Protein AF-0000000084650216 (afdb_homodimer)

Foldseek 3Di:
DVVVVVVVVVVVVVVVVLVLLVVLQVVCVVPHLQVSLVVVVVVVVVVVVVVCVVVVDDCVVVVVDDPVVVCVVVVSSVLSSCSNVPCNPPHSVVSVVVVVVVVLVVVCVCLCVVHPVHPVDDDPVVVVVVVVVVVVVVVVVD/DVVVVVVVVVVVVVVVVLVLLVVLQVVCVVPHLQVSLVVVVVVVVVVVVVVCVVVVDPCVVVVVDDPVVVCVVVVSSVLSSCSNVPCNPPHSVVSVVVVVVVVVVVVCVCLCVVHPVHPVDDPPVVVVVVVVVVVVVVVVVD

Solvent-accessible surface area (backbone atoms only — not comparable to full-atom values): 13449 Å² total; per-residue (Å²): 112,70,62,59,54,46,45,50,48,29,20,52,33,13,25,36,51,31,51,30,32,31,33,31,13,63,41,14,72,71,46,30,40,66,55,39,39,40,51,26,31,47,46,20,36,49,55,44,51,57,53,36,68,73,64,61,65,62,63,70,48,62,76,70,46,68,68,74,52,54,52,37,5,57,40,50,49,52,34,46,36,44,32,19,58,35,20,70,74,63,29,50,47,48,40,51,41,30,19,46,55,17,22,51,57,37,21,49,51,28,26,70,69,30,42,68,76,37,67,63,54,66,70,66,56,35,38,53,41,14,48,50,29,34,51,51,14,54,58,44,61,102,111,69,64,59,53,45,46,51,48,29,21,51,33,14,26,36,52,31,51,30,33,32,32,32,13,61,40,13,72,72,44,30,40,67,55,39,39,41,51,29,30,48,47,20,37,50,54,44,52,57,53,38,69,74,63,62,64,64,64,71,49,60,77,69,46,68,70,73,51,54,53,38,7,56,39,51,51,53,33,46,35,46,32,20,58,33,19,72,73,63,30,51,50,50,39,52,41,29,20,46,55,18,22,52,55,38,18,48,52,28,25,70,69,30,42,68,76,37,68,64,57,66,67,64,55,35,37,53,40,13,49,52,28,34,52,51,13,53,58,45,62,101

Radius of gyration: 17.79 Å; Cα contacts (8 Å, |Δi|>4): 510; chains: 2; bounding box: 35×47×52 Å

Sequence (284 aa):
MKTLLILLAVVIAGMGLSVEAGLLGPLGEEIGHLPATLSIFMVGGLLLTLAMIFTRPRLTLMFQQPRWLLTGGILGPIYVIILTVATPFVGVGVTMIGILCGQVSASLAIDHFGLLGSEKRTVDGYRLMALVLIIAALWLMHMKTLLILLAVVIAGMGLSVEAGLLGPLGEEIGHLPATLSIFMVGGLLLTLAMIFTRPRLTLMFQQPRWLLTGGILGPIYVIILTVATPFVGVGVTMIGILCGQVSASLAIDHFGLLGSEKRTVDGYRLMALVLIIAALWLMH

Secondary structure (DSSP, 8-state):
-HHHHHHHHHHHHHHHHHHHHHHHHHHHHHH-HHHHHHHHHHHHHHHHHHHHHHH---GGGGGGS-GGGGGHHHHHHHHHHHHHHHHHHH-HHHHHHHHHHHHHHHHHHHHHHTGGG-----THHHHHHHHHHHHHHHHHH-/-HHHHHHHHHHHHHHHHHHHHHHHHHHHHHH-HHHHHHHHHHHHHHHHHHHHHHH---GGGGGGS-GGGGGHHHHHHHHHHHHHHHHHHH-HHHHHHHHHHHHHHHHHHHHHHTGGG-----THHHHHHHHHHHHHHHHHH-

Structure (mmCIF, N/CA/C/O backbone):
data_AF-0000000084650216-model_v1
#
loop_
_entity.id
_entity.type
_entity.pdbx_description
1 polymer 'EamA-like transporter family protein'
#
loop_
_atom_site.group_PDB
_atom_site.id
_atom_site.type_symbol
_atom_site.label_atom_id
_atom_site.label_alt_id
_atom_site.label_comp_id
_atom_site.label_asym_id
_atom_site.label_entity_id
_atom_site.label_seq_id
_atom_site.pdbx_PDB_ins_code
_atom_site.Cartn_x
_atom_site.Cartn_y
_atom_site.Cartn_z
_atom_site.occupancy
_atom_site.B_iso_or_equiv
_atom_site.auth_seq_id
_atom_site.auth_comp_id
_atom_site.auth_asym_id
_atom_site.auth_atom_id
_atom_site.pdbx_PDB_model_num
ATOM 1 N N . MET A 1 1 ? 14.633 21.219 -2.51 1 66.62 1 MET A N 1
ATOM 2 C CA . MET A 1 1 ? 15.453 20.031 -2.355 1 66.62 1 MET A CA 1
ATOM 3 C C . MET A 1 1 ? 14.742 18.984 -1.51 1 66.62 1 MET A C 1
ATOM 5 O O . MET A 1 1 ? 14.664 17.812 -1.894 1 66.62 1 MET A O 1
ATOM 9 N N . LYS A 1 2 ? 14.039 19.406 -0.51 1 82.88 2 LYS A N 1
ATOM 10 C CA . LYS A 1 2 ? 13.328 18.5 0.388 1 82.88 2 LYS A CA 1
ATOM 11 C C . LYS A 1 2 ? 12.141 17.844 -0.315 1 82.88 2 LYS A C 1
ATOM 13 O O . LYS A 1 2 ? 11.914 16.641 -0.179 1 82.88 2 LYS A O 1
ATOM 18 N N . THR A 1 3 ? 11.594 18.562 -1.288 1 82.31 3 THR A N 1
ATOM 19 C CA . THR A 1 3 ? 10.422 18.062 -1.989 1 82.31 3 THR A CA 1
ATOM 20 C C . THR A 1 3 ? 10.805 16.953 -2.975 1 82.31 3 THR A C 1
ATOM 22 O O . THR A 1 3 ? 10.117 15.945 -3.08 1 82.31 3 THR A O 1
ATOM 25 N N . LEU A 1 4 ? 11.945 17.141 -3.619 1 82.31 4 LEU A N 1
ATOM 26 C CA . LEU A 1 4 ? 12.406 16.156 -4.594 1 82.31 4 LEU A CA 1
ATOM 27 C C . LEU A 1 4 ? 12.773 14.844 -3.908 1 82.31 4 LEU A C 1
ATOM 29 O O . LEU A 1 4 ? 12.469 13.766 -4.422 1 82.31 4 LEU A O 1
ATOM 33 N N . LEU A 1 5 ? 13.359 14.969 -2.811 1 90.5 5 LEU A N 1
ATOM 34 C CA . LEU A 1 5 ? 13.75 13.781 -2.062 1 90.5 5 LEU A CA 1
ATOM 35 C C . LEU A 1 5 ? 12.523 13.023 -1.561 1 90.5 5 LEU A C 1
ATOM 37 O O . LEU A 1 5 ? 12.492 11.789 -1.586 1 90.5 5 LEU A O 1
ATOM 41 N N . ILE A 1 6 ? 11.586 13.797 -1.195 1 90.94 6 ILE A N 1
ATOM 42 C CA . ILE A 1 6 ? 10.352 13.195 -0.7 1 90.94 6 ILE A CA 1
ATOM 43 C C . ILE A 1 6 ? 9.625 12.492 -1.844 1 90.94 6 ILE A C 1
ATOM 45 O O . ILE A 1 6 ? 9.141 11.367 -1.681 1 90.94 6 ILE A O 1
ATOM 49 N N . LEU A 1 7 ? 9.688 13.086 -3.002 1 85.31 7 LEU A N 1
ATOM 50 C CA . LEU A 1 7 ? 9.016 12.5 -4.156 1 85.31 7 LEU A CA 1
ATOM 51 C C . LEU A 1 7 ? 9.727 11.242 -4.621 1 85.31 7 LEU A C 1
ATOM 53 O O . LEU A 1 7 ? 9.086 10.258 -4.996 1 85.31 7 LEU A O 1
ATOM 57 N N . LEU A 1 8 ? 10.969 11.273 -4.543 1 91.06 8 LEU A N 1
ATOM 58 C CA . LEU A 1 8 ? 11.75 10.094 -4.895 1 91.06 8 LEU A CA 1
ATOM 59 C C . LEU A 1 8 ? 11.469 8.953 -3.922 1 91.06 8 LEU A C 1
ATOM 61 O O . LEU A 1 8 ? 11.312 7.797 -4.336 1 91.06 8 LEU A O 1
ATOM 65 N N . ALA A 1 9 ? 11.383 9.289 -2.695 1 94.81 9 ALA A N 1
ATOM 66 C CA . ALA A 1 9 ? 11.078 8.289 -1.674 1 94.81 9 ALA A CA 1
ATOM 67 C C . ALA A 1 9 ? 9.703 7.672 -1.902 1 94.81 9 ALA A C 1
ATOM 69 O O . ALA A 1 9 ? 9.531 6.461 -1.737 1 94.81 9 ALA A O 1
ATOM 70 N N . VAL A 1 10 ? 8.82 8.516 -2.32 1 92 10 VAL A N 1
ATOM 71 C CA . VAL A 1 10 ? 7.449 8.07 -2.562 1 92 10 VAL A CA 1
ATOM 72 C C . VAL A 1 10 ? 7.422 7.113 -3.754 1 92 10 VAL A C 1
ATOM 74 O O . VAL A 1 10 ? 6.742 6.086 -3.717 1 92 10 VAL A O 1
ATOM 77 N N . VAL A 1 11 ? 8.188 7.422 -4.762 1 88.44 11 VAL A N 1
ATOM 78 C CA . VAL A 1 11 ? 8.258 6.566 -5.941 1 88.44 11 VAL A CA 1
ATOM 79 C C . VAL A 1 11 ? 8.875 5.223 -5.57 1 88.44 11 VAL A C 1
ATOM 81 O O . VAL A 1 11 ? 8.375 4.168 -5.969 1 88.44 11 VAL A O 1
ATOM 84 N N . ILE A 1 12 ? 9.883 5.223 -4.781 1 93.62 12 ILE A N 1
ATOM 85 C CA . ILE A 1 12 ? 10.555 4.004 -4.344 1 93.62 12 ILE A CA 1
ATOM 86 C C . ILE A 1 12 ? 9.602 3.17 -3.486 1 93.62 12 ILE A C 1
ATOM 88 O O . ILE A 1 12 ? 9.57 1.942 -3.596 1 93.62 12 ILE A O 1
ATOM 92 N N . ALA A 1 13 ? 8.867 3.84 -2.68 1 93.56 13 ALA A N 1
ATOM 93 C CA . ALA A 1 13 ? 7.867 3.148 -1.865 1 93.56 13 ALA A CA 1
ATOM 94 C C . ALA A 1 13 ? 6.832 2.451 -2.742 1 93.56 13 ALA A C 1
ATOM 96 O O . ALA A 1 13 ? 6.438 1.316 -2.465 1 93.56 13 ALA A O 1
ATOM 97 N N . GLY A 1 14 ? 6.453 3.141 -3.77 1 89.94 14 GLY A N 1
ATOM 98 C CA . GLY A 1 14 ? 5.531 2.531 -4.715 1 89.94 14 GLY A CA 1
ATOM 99 C C . GLY A 1 14 ? 6.105 1.306 -5.402 1 89.94 14 GLY A C 1
ATOM 100 O O . GLY A 1 14 ? 5.414 0.301 -5.57 1 89.94 14 GLY A O 1
ATOM 101 N N . MET A 1 15 ? 7.34 1.377 -5.789 1 90.31 15 MET A N 1
ATOM 102 C CA . MET A 1 15 ? 8.023 0.214 -6.352 1 90.31 15 MET A CA 1
ATOM 103 C C . MET A 1 15 ? 8.016 -0.948 -5.367 1 90.31 15 MET A C 1
ATOM 105 O O . MET A 1 15 ? 7.809 -2.098 -5.754 1 90.31 15 MET A O 1
ATOM 109 N N . GLY A 1 16 ? 8.25 -0.602 -4.184 1 93.19 16 GLY A N 1
ATOM 110 C CA . GLY A 1 16 ? 8.242 -1.61 -3.137 1 93.19 16 GLY A CA 1
ATOM 111 C C . GLY A 1 16 ? 6.914 -2.326 -3.008 1 93.19 16 GLY A C 1
ATOM 112 O O . GLY A 1 16 ? 6.875 -3.533 -2.756 1 93.19 16 GLY A O 1
ATOM 113 N N . LEU A 1 17 ? 5.824 -1.589 -3.209 1 90.44 17 LEU A N 1
ATOM 114 C CA . LEU A 1 17 ? 4.496 -2.184 -3.133 1 90.44 17 LEU A CA 1
ATOM 115 C C . LEU A 1 17 ? 4.305 -3.234 -4.223 1 90.44 17 LEU A C 1
ATOM 117 O O . LEU A 1 17 ? 3.699 -4.281 -3.984 1 90.44 17 LEU A O 1
ATOM 121 N N . SER A 1 18 ? 4.797 -2.984 -5.352 1 89.19 18 SER A N 1
ATOM 122 C CA . SER A 1 18 ? 4.703 -3.951 -6.441 1 89.19 18 SER A CA 1
ATOM 123 C C . SER A 1 18 ? 5.535 -5.195 -6.152 1 89.19 18 SER A C 1
ATOM 125 O O . SER A 1 18 ? 5.105 -6.316 -6.434 1 89.19 18 SER A O 1
ATOM 127 N N . VAL A 1 19 ? 6.695 -4.953 -5.613 1 90.69 19 VAL A N 1
ATOM 128 C CA . VAL A 1 19 ? 7.555 -6.074 -5.234 1 90.69 19 VAL A CA 1
ATOM 129 C C . VAL A 1 19 ? 6.871 -6.902 -4.148 1 90.69 19 VAL A C 1
ATOM 131 O O . VAL A 1 19 ? 6.883 -8.133 -4.199 1 90.69 19 VAL A O 1
ATOM 134 N N . GLU A 1 20 ? 6.309 -6.199 -3.229 1 91.06 20 GLU A N 1
ATOM 135 C CA . GLU A 1 20 ? 5.562 -6.871 -2.166 1 91.06 20 GLU A CA 1
ATOM 136 C C . GLU A 1 20 ? 4.445 -7.738 -2.738 1 91.06 20 GLU A C 1
ATOM 138 O O . GLU A 1 20 ? 4.262 -8.883 -2.312 1 91.06 20 GLU A O 1
ATOM 143 N N . ALA A 1 21 ? 3.727 -7.207 -3.721 1 88.81 21 ALA A N 1
ATOM 144 C CA . ALA A 1 21 ? 2.656 -7.953 -4.375 1 88.81 21 ALA A CA 1
ATOM 145 C C . ALA A 1 21 ? 3.193 -9.219 -5.039 1 88.81 21 ALA A C 1
ATOM 147 O O . ALA A 1 21 ? 2.578 -10.281 -4.945 1 88.81 21 ALA A O 1
ATOM 148 N N . GLY A 1 22 ? 4.293 -9.109 -5.613 1 87.94 22 GLY A N 1
ATOM 149 C CA . GLY A 1 22 ? 4.914 -10.242 -6.273 1 87.94 22 GLY A CA 1
ATOM 150 C C . GLY A 1 22 ? 5.379 -11.32 -5.309 1 87.94 22 GLY A C 1
ATOM 151 O O . GLY A 1 22 ? 5.352 -12.508 -5.633 1 87.94 22 GLY A O 1
ATOM 152 N N . LEU A 1 23 ? 5.801 -10.898 -4.172 1 88.75 23 LEU A N 1
ATOM 153 C CA . LEU A 1 23 ? 6.301 -11.828 -3.166 1 88.75 23 LEU A CA 1
ATOM 154 C C . LEU A 1 23 ? 5.148 -12.523 -2.443 1 88.75 23 LEU A C 1
ATOM 156 O O . LEU A 1 23 ? 5.258 -13.688 -2.074 1 88.75 23 LEU A O 1
ATOM 160 N N . LEU A 1 24 ? 4.07 -11.812 -2.338 1 88.94 24 LEU A N 1
ATOM 161 C CA . LEU A 1 24 ? 2.959 -12.297 -1.526 1 88.94 24 LEU A CA 1
ATOM 162 C C . LEU A 1 24 ? 2.146 -13.344 -2.287 1 88.94 24 LEU A C 1
ATOM 164 O O . LEU A 1 24 ? 1.591 -14.258 -1.683 1 88.94 24 LEU A O 1
ATOM 168 N N . GLY A 1 25 ? 2.143 -13.188 -3.545 1 85.38 25 GLY A N 1
ATOM 169 C CA . GLY A 1 25 ? 1.401 -14.156 -4.34 1 85.38 25 GLY A CA 1
ATOM 170 C C . GLY A 1 25 ? 1.815 -15.594 -4.078 1 85.38 25 GLY A C 1
ATOM 171 O O . GLY A 1 25 ? 1.045 -16.375 -3.514 1 85.38 25 GLY A O 1
ATOM 172 N N . PRO A 1 26 ? 3.027 -15.914 -4.395 1 84.12 26 PRO A N 1
ATOM 173 C CA . PRO A 1 26 ? 3.514 -17.281 -4.148 1 84.12 26 PRO A CA 1
ATOM 174 C C . PRO A 1 26 ? 3.488 -17.656 -2.666 1 84.12 26 PRO A C 1
ATOM 176 O O . PRO A 1 26 ? 3.205 -18.797 -2.32 1 84.12 26 PRO A O 1
ATOM 179 N N . LEU A 1 27 ? 3.748 -16.75 -1.801 1 86.62 27 LEU A N 1
ATOM 180 C CA . LEU A 1 27 ? 3.727 -17.031 -0.368 1 86.62 27 LEU A CA 1
ATOM 181 C C . LEU A 1 27 ? 2.326 -17.406 0.093 1 86.62 27 LEU A C 1
ATOM 183 O O . LEU A 1 27 ? 2.156 -18.375 0.851 1 86.62 27 LEU A O 1
ATOM 187 N N . GLY A 1 28 ? 1.377 -16.641 -0.392 1 89.31 28 GLY A N 1
ATOM 188 C CA . GLY A 1 28 ? -0.005 -16.938 -0.054 1 89.31 28 GLY A CA 1
ATOM 189 C C . GLY A 1 28 ? -0.471 -18.281 -0.578 1 89.31 28 GLY A C 1
ATOM 190 O O . GLY A 1 28 ? -1.226 -18.984 0.094 1 89.31 28 GLY A O 1
ATOM 191 N N . GLU A 1 29 ? -0.004 -18.656 -1.718 1 86.56 29 GLU A N 1
ATOM 192 C CA . GLU A 1 29 ? -0.369 -19.938 -2.318 1 86.56 29 GLU A CA 1
ATOM 193 C C . GLU A 1 29 ? 0.251 -21.094 -1.554 1 86.56 29 GLU A C 1
ATOM 195 O O . GLU A 1 29 ? -0.353 -22.172 -1.445 1 86.56 29 GLU A O 1
ATOM 200 N N . GLU A 1 30 ? 1.341 -20.875 -0.988 1 83.94 30 GLU A N 1
ATOM 201 C CA . GLU A 1 30 ? 2.074 -21.953 -0.33 1 83.94 30 GLU A CA 1
ATOM 202 C C . GLU A 1 30 ? 1.612 -22.125 1.112 1 83.94 30 GLU A C 1
ATOM 204 O O . GLU A 1 30 ? 1.417 -23.266 1.569 1 83.94 30 GLU A O 1
ATOM 209 N N . ILE A 1 31 ? 1.386 -21.047 1.83 1 87 31 ILE A N 1
ATOM 210 C CA . ILE A 1 31 ? 1.174 -21.219 3.264 1 87 31 ILE A CA 1
ATOM 211 C C . ILE A 1 31 ? -0.208 -20.688 3.648 1 87 31 ILE A C 1
ATOM 213 O O . ILE A 1 31 ? -0.645 -20.8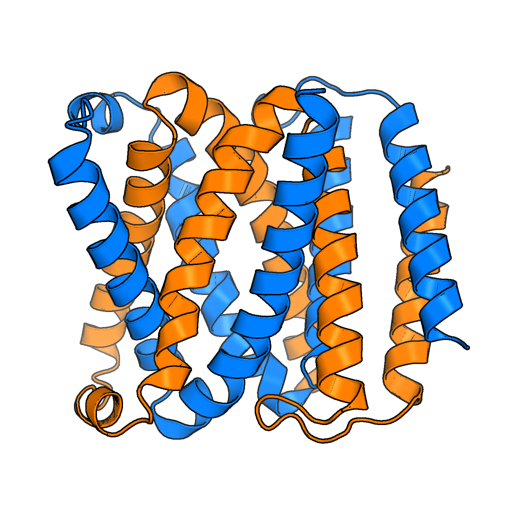44 4.789 1 87 31 ILE A O 1
ATOM 217 N N . GLY A 1 32 ? -0.827 -20.094 2.695 1 88.88 32 GLY A N 1
ATOM 218 C CA . GLY A 1 32 ? -2.117 -19.484 2.986 1 88.88 32 GLY A CA 1
ATOM 219 C C . GLY A 1 32 ? -2.068 -17.969 3.031 1 88.88 32 GLY A C 1
ATOM 220 O O . GLY A 1 32 ? -1.027 -17.391 3.34 1 88.88 32 GLY A O 1
ATOM 221 N N . HIS A 1 33 ? -3.213 -17.422 2.82 1 89.81 33 HIS A N 1
ATOM 222 C CA . HIS A 1 33 ? -3.283 -15.969 2.695 1 89.81 33 HIS A CA 1
ATOM 223 C C . HIS A 1 33 ? -3.129 -15.289 4.051 1 89.81 33 HIS A C 1
ATOM 225 O O . HIS A 1 33 ? -2.412 -14.289 4.176 1 89.81 33 HIS A O 1
ATOM 231 N N . LEU A 1 34 ? -3.752 -15.867 5.094 1 89.88 34 LEU A N 1
ATOM 232 C CA . LEU A 1 34 ? -3.713 -15.25 6.414 1 89.88 34 LEU A CA 1
ATOM 233 C C . LEU A 1 34 ? -2.33 -15.391 7.039 1 89.88 34 LEU A C 1
ATOM 235 O O . LEU A 1 34 ? -1.734 -14.406 7.48 1 89.88 34 LEU A O 1
ATOM 239 N N . PRO A 1 35 ? -1.749 -16.578 6.941 1 89.31 35 PRO A N 1
ATOM 240 C CA . PRO A 1 35 ? -0.401 -16.703 7.496 1 89.31 35 PRO A CA 1
ATOM 241 C C . PRO A 1 35 ? 0.635 -15.891 6.73 1 89.31 35 PRO A C 1
ATOM 243 O O . PRO A 1 35 ? 1.581 -15.367 7.328 1 89.31 35 PRO A O 1
ATOM 246 N N . ALA A 1 36 ? 0.489 -15.781 5.453 1 90.75 36 ALA A N 1
ATOM 247 C CA . ALA A 1 36 ? 1.404 -14.969 4.656 1 90.75 36 ALA A CA 1
ATOM 248 C C . ALA A 1 36 ? 1.343 -13.508 5.078 1 90.75 36 ALA A C 1
ATOM 250 O O . ALA A 1 36 ? 2.379 -12.859 5.258 1 90.75 36 ALA A O 1
ATOM 251 N N . THR A 1 37 ? 0.143 -13.047 5.25 1 92 37 THR A N 1
ATOM 252 C CA . THR A 1 37 ? -0.056 -11.664 5.672 1 92 37 THR A CA 1
ATOM 253 C C . THR A 1 37 ? 0.517 -11.438 7.07 1 92 37 THR A C 1
ATOM 255 O O . THR A 1 37 ? 1.195 -10.438 7.316 1 92 37 THR A O 1
ATOM 258 N N . LEU A 1 38 ? 0.25 -12.359 7.906 1 90.25 38 LEU A N 1
ATOM 259 C CA . LEU A 1 38 ? 0.76 -12.242 9.266 1 90.25 38 LEU A CA 1
ATOM 260 C C . LEU A 1 38 ? 2.285 -12.219 9.273 1 90.25 38 LEU A C 1
ATOM 262 O O . LEU A 1 38 ? 2.893 -11.477 10.055 1 90.25 38 LEU A O 1
ATOM 266 N N . SER A 1 39 ? 2.883 -13.023 8.461 1 88.69 39 SER A N 1
ATOM 267 C CA . SER A 1 39 ? 4.34 -13.07 8.398 1 88.69 39 SER A CA 1
ATOM 268 C C . SER A 1 39 ? 4.926 -11.719 8.016 1 88.69 39 SER A C 1
ATOM 270 O O . SER A 1 39 ? 5.926 -11.281 8.586 1 88.69 39 SER A O 1
ATOM 272 N N . ILE A 1 40 ? 4.305 -11.039 7.152 1 88.44 40 ILE A N 1
ATOM 273 C CA . ILE A 1 40 ? 4.758 -9.719 6.703 1 88.44 40 ILE A CA 1
ATOM 274 C C . ILE A 1 40 ? 4.59 -8.703 7.832 1 88.44 40 ILE A C 1
ATOM 276 O O . ILE A 1 40 ? 5.492 -7.91 8.102 1 88.44 40 ILE A O 1
ATOM 280 N N . PHE A 1 41 ? 3.496 -8.742 8.492 1 91.25 41 PHE A N 1
ATOM 281 C CA . PHE A 1 41 ? 3.227 -7.812 9.578 1 91.25 41 PHE A CA 1
ATOM 282 C C . PHE A 1 41 ? 4.133 -8.102 10.773 1 91.25 41 PHE A C 1
ATOM 284 O O . PHE A 1 41 ? 4.535 -7.184 11.492 1 91.25 41 PHE A O 1
ATOM 291 N N . MET A 1 42 ? 4.488 -9.367 10.938 1 89.31 42 MET A N 1
ATOM 292 C CA . MET A 1 42 ? 5.387 -9.719 12.031 1 89.31 42 MET A CA 1
ATOM 293 C C . MET A 1 42 ? 6.809 -9.25 11.742 1 89.31 42 MET A C 1
ATOM 295 O O . MET A 1 42 ? 7.461 -8.664 12.609 1 89.31 42 MET A O 1
ATOM 299 N N . VAL A 1 43 ? 7.246 -9.523 10.57 1 90.38 43 VAL A N 1
ATOM 300 C CA . VAL A 1 43 ? 8.586 -9.078 10.188 1 90.38 43 VAL A CA 1
ATOM 301 C C . VAL A 1 43 ? 8.664 -7.559 10.258 1 90.38 43 VAL A C 1
ATOM 303 O O . VAL A 1 43 ? 9.602 -7.004 10.844 1 90.38 43 VAL A O 1
ATOM 306 N N . GLY A 1 44 ? 7.656 -6.898 9.688 1 91.38 44 GLY A N 1
ATOM 307 C CA . GLY A 1 44 ? 7.617 -5.445 9.742 1 91.38 44 GLY A CA 1
ATOM 308 C C . GLY A 1 44 ? 7.512 -4.906 11.156 1 91.38 44 GLY A C 1
ATOM 309 O O . GLY A 1 44 ? 8.203 -3.951 11.516 1 91.38 44 GLY A O 1
ATOM 310 N N . GLY A 1 45 ? 6.664 -5.516 11.922 1 91.38 45 GLY A N 1
ATOM 311 C CA . GLY A 1 45 ? 6.523 -5.113 13.312 1 91.38 45 GLY A CA 1
ATOM 312 C C . GLY A 1 45 ? 7.801 -5.266 14.117 1 91.38 45 GLY A C 1
ATOM 313 O O . GLY A 1 45 ? 8.148 -4.398 14.922 1 91.38 45 GLY A O 1
ATOM 314 N N . LEU A 1 46 ? 8.438 -6.34 13.898 1 90.75 46 LEU A N 1
ATOM 315 C CA . LEU A 1 46 ? 9.688 -6.59 14.602 1 90.75 46 LEU A CA 1
ATOM 316 C C . LEU A 1 46 ? 10.75 -5.562 14.219 1 90.75 46 LEU A C 1
ATOM 318 O O . LEU A 1 46 ? 11.445 -5.031 15.078 1 90.75 46 LEU A O 1
ATOM 322 N N . LEU A 1 47 ? 10.875 -5.297 12.961 1 91 47 LEU A N 1
ATOM 323 C CA . LEU A 1 47 ? 11.852 -4.32 12.484 1 91 47 LEU A CA 1
ATOM 324 C C . LEU A 1 47 ? 11.562 -2.941 13.07 1 91 47 LEU A C 1
ATOM 326 O O . LEU A 1 47 ? 12.492 -2.238 13.484 1 91 47 LEU A O 1
ATOM 330 N N . LEU A 1 48 ? 10.328 -2.629 13.141 1 91.38 48 LEU A N 1
ATOM 331 C CA . LEU A 1 48 ? 9.945 -1.329 13.68 1 91.38 48 LEU A CA 1
ATOM 332 C C . LEU A 1 48 ? 10.211 -1.265 15.18 1 91.38 48 LEU A C 1
ATOM 334 O O . LEU A 1 48 ? 10.641 -0.232 15.695 1 91.38 48 LEU A O 1
ATOM 338 N N . THR A 1 49 ? 9.898 -2.354 15.852 1 89 49 THR A N 1
ATOM 339 C CA . THR A 1 49 ? 10.156 -2.406 17.281 1 89 49 THR A CA 1
ATOM 340 C C . THR A 1 49 ? 11.648 -2.244 17.578 1 89 49 THR A C 1
ATOM 342 O O . THR A 1 49 ? 12.031 -1.504 18.484 1 89 49 THR A O 1
ATOM 345 N N . LEU A 1 50 ? 12.406 -2.898 16.797 1 90.38 50 LEU A N 1
ATOM 346 C CA . LEU A 1 50 ? 13.852 -2.781 16.953 1 90.38 50 LEU A CA 1
ATOM 347 C C . LEU A 1 50 ? 14.312 -1.353 16.688 1 90.38 50 LEU A C 1
ATOM 349 O O . LEU A 1 50 ? 15.148 -0.816 17.422 1 90.38 50 LEU A O 1
ATOM 353 N N . ALA A 1 51 ? 13.781 -0.726 15.672 1 88.12 51 ALA A N 1
ATOM 354 C CA . ALA A 1 51 ? 14.125 0.653 15.344 1 88.12 51 ALA A CA 1
ATOM 355 C C . ALA A 1 51 ? 13.711 1.606 16.453 1 88.12 51 ALA A C 1
ATOM 357 O O . ALA A 1 51 ? 14.406 2.592 16.734 1 88.12 51 ALA A O 1
ATOM 358 N N . MET A 1 52 ? 12.648 1.274 17.125 1 86.75 52 MET A N 1
ATOM 359 C CA . MET A 1 52 ? 12.117 2.141 18.172 1 86.75 52 MET A CA 1
ATOM 360 C C . MET A 1 52 ? 12.984 2.068 19.438 1 86.75 52 MET A C 1
ATOM 362 O O . MET A 1 52 ? 13.055 3.033 20.203 1 86.75 52 MET A O 1
ATOM 366 N N . ILE A 1 53 ? 13.445 0.857 19.641 1 84 53 ILE A N 1
ATOM 367 C CA . ILE A 1 53 ? 14.32 0.698 20.797 1 84 53 ILE A CA 1
ATOM 368 C C . ILE A 1 53 ? 15.516 1.644 20.672 1 84 53 ILE A C 1
ATOM 370 O O . ILE A 1 53 ? 15.961 2.223 21.656 1 84 53 ILE A O 1
ATOM 374 N N . PHE A 1 54 ? 15.812 1.934 19.484 1 83.94 54 PHE A N 1
ATOM 375 C CA . PHE A 1 54 ? 16.984 2.779 19.266 1 83.94 54 PHE A CA 1
ATOM 376 C C . PHE A 1 54 ? 16.594 4.25 19.25 1 83.94 54 PHE A C 1
ATOM 378 O O . PHE A 1 54 ? 17.391 5.121 19.594 1 83.94 54 PHE A O 1
ATOM 385 N N . THR A 1 55 ? 15.406 4.59 18.906 1 80.06 55 THR A N 1
ATOM 386 C CA . THR A 1 55 ? 15 5.984 18.781 1 80.06 55 THR A CA 1
ATOM 387 C C . THR A 1 55 ? 14.242 6.441 20.031 1 80.06 55 THR A C 1
ATOM 389 O O . THR A 1 55 ? 14.133 7.645 20.281 1 80.06 55 THR A O 1
ATOM 392 N N . ARG A 1 56 ? 13.75 5.57 20.828 1 74.38 56 ARG A N 1
ATOM 393 C CA . ARG A 1 56 ? 13.062 5.793 22.109 1 74.38 56 ARG A CA 1
ATOM 394 C C . ARG A 1 56 ? 11.969 6.844 21.953 1 74.38 56 ARG A C 1
ATOM 396 O O . ARG A 1 56 ? 11.977 7.855 22.656 1 74.38 56 ARG A O 1
ATOM 403 N N . PRO A 1 57 ? 11.133 6.559 21 1 74.31 57 PRO A N 1
ATOM 404 C CA . PRO A 1 57 ? 10.062 7.559 20.906 1 74.31 57 PRO A CA 1
ATOM 405 C C . PRO A 1 57 ? 9.07 7.484 22.062 1 74.31 57 PRO A C 1
ATOM 407 O O . PRO A 1 57 ? 9.086 6.523 22.828 1 74.31 57 PRO A O 1
ATOM 410 N N . ARG A 1 58 ? 8.32 8.555 22.297 1 74.44 58 ARG A N 1
ATOM 411 C CA . ARG A 1 58 ? 7.289 8.57 23.328 1 74.44 58 ARG A CA 1
ATOM 412 C C . ARG A 1 58 ? 6.062 7.785 22.891 1 74.44 58 ARG A C 1
ATOM 414 O O . ARG A 1 58 ? 5.141 8.344 22.281 1 74.44 58 ARG A O 1
ATOM 421 N N . LEU A 1 59 ? 6.047 6.562 23.156 1 74.81 59 LEU A N 1
ATOM 422 C CA . LEU A 1 59 ? 4.965 5.66 22.766 1 74.81 59 LEU A CA 1
ATOM 423 C C . LEU A 1 59 ? 3.676 6.023 23.5 1 74.81 59 LEU A C 1
ATOM 425 O O . LEU A 1 59 ? 2.582 5.707 23.031 1 74.81 59 LEU A O 1
ATOM 429 N N . THR A 1 60 ? 3.771 6.672 24.562 1 74.75 60 THR A N 1
ATOM 430 C CA . THR A 1 60 ? 2.611 7.023 25.375 1 74.75 60 THR A CA 1
ATOM 431 C C . THR A 1 60 ? 1.697 7.984 24.625 1 74.75 60 THR A C 1
ATOM 433 O O . THR A 1 60 ? 0.5 8.062 24.906 1 74.75 60 THR A O 1
ATOM 436 N N . LEU A 1 61 ? 2.24 8.633 23.719 1 75.69 61 LEU A N 1
ATOM 437 C CA . LEU A 1 61 ? 1.46 9.594 22.953 1 75.69 61 LEU A CA 1
ATOM 438 C C . LEU A 1 61 ? 0.46 8.883 22.047 1 75.69 61 LEU A C 1
ATOM 440 O O . LEU A 1 61 ? -0.555 9.469 21.656 1 75.69 61 LEU A O 1
ATOM 444 N N . MET A 1 62 ? 0.782 7.648 21.797 1 75.25 62 MET A N 1
ATOM 445 C CA . MET A 1 62 ? -0.09 6.879 20.922 1 75.25 62 MET A CA 1
ATOM 446 C C . MET A 1 62 ? -1.466 6.684 21.547 1 75.25 62 MET A C 1
ATOM 448 O O . MET A 1 62 ? -2.479 6.684 20.844 1 75.25 62 MET A O 1
ATOM 452 N N . PHE A 1 63 ? -1.443 6.602 22.812 1 76.12 63 PHE A N 1
ATOM 453 C CA . PHE A 1 63 ? -2.691 6.324 23.516 1 76.12 63 PHE A CA 1
ATOM 454 C C . PHE A 1 63 ? -3.496 7.602 23.719 1 76.12 63 PHE A C 1
ATOM 456 O O . PHE A 1 63 ? -4.656 7.551 24.125 1 76.12 63 PHE A O 1
ATOM 463 N N . GLN A 1 64 ? -2.965 8.695 23.328 1 77.44 64 GLN A N 1
ATOM 464 C CA . GLN A 1 64 ? -3.641 9.977 23.484 1 77.44 64 GLN A CA 1
ATOM 465 C C . GLN A 1 64 ? -4.27 10.43 22.172 1 77.44 64 GLN A C 1
ATOM 467 O O . GLN A 1 64 ? -4.98 11.438 22.141 1 77.44 64 GLN A O 1
ATOM 472 N N . GLN A 1 65 ? -4.105 9.633 21.25 1 78.94 65 GLN A N 1
ATOM 473 C CA . GLN A 1 65 ? -4.633 10.016 19.938 1 78.94 65 GLN A CA 1
ATOM 474 C C . GLN A 1 65 ? -6.055 9.492 19.75 1 78.94 65 GLN A C 1
ATOM 476 O O . GLN A 1 65 ? -6.438 8.484 20.344 1 78.94 65 GLN A O 1
ATOM 481 N N . PRO A 1 66 ? -6.871 10.312 18.922 1 80.94 66 PRO A N 1
ATOM 482 C CA . PRO A 1 66 ? -8.195 9.773 18.609 1 80.94 66 PRO A CA 1
ATOM 483 C C . PRO A 1 66 ? -8.133 8.367 18.016 1 80.94 66 PRO A C 1
ATOM 485 O O . PRO A 1 66 ? -7.285 8.086 17.172 1 80.94 66 PRO A O 1
ATOM 488 N N . ARG A 1 67 ? -8.984 7.512 18.531 1 79.69 67 ARG A N 1
ATOM 489 C CA . ARG A 1 67 ? -8.977 6.094 18.188 1 79.69 67 ARG A CA 1
ATOM 490 C C . ARG A 1 67 ? -9.219 5.887 16.688 1 79.69 67 ARG A C 1
ATOM 492 O O . ARG A 1 67 ? -8.781 4.891 16.125 1 79.69 67 ARG A O 1
ATOM 499 N N . TRP A 1 68 ? -9.836 6.836 16.094 1 81.38 68 TRP A N 1
ATOM 500 C CA . TRP A 1 68 ? -10.164 6.672 14.672 1 81.38 68 TRP A CA 1
ATOM 501 C C . TRP A 1 68 ? -8.906 6.742 13.812 1 81.38 68 TRP A C 1
ATOM 503 O O . TRP A 1 68 ? -8.883 6.234 12.688 1 81.38 68 TRP A O 1
ATOM 513 N N . LEU A 1 69 ? -7.832 7.273 14.32 1 81.62 69 LEU A N 1
ATOM 514 C CA . LEU A 1 69 ? -6.574 7.363 13.586 1 81.62 69 LEU A CA 1
ATOM 515 C C . LEU A 1 69 ? -5.891 6 13.508 1 81.62 69 LEU A C 1
ATOM 517 O O . LEU A 1 69 ? -5.098 5.75 12.594 1 81.62 69 LEU A O 1
ATOM 521 N N . LEU A 1 70 ? -6.363 5.156 14.414 1 81.81 70 LEU A N 1
ATOM 522 C CA . LEU A 1 70 ? -5.738 3.842 14.469 1 81.81 70 LEU A CA 1
ATOM 523 C C . LEU A 1 70 ? -6.445 2.863 13.539 1 81.81 70 LEU A C 1
ATOM 525 O O . LEU A 1 70 ? -5.949 1.758 13.297 1 81.81 70 LEU A O 1
ATOM 529 N N . THR A 1 71 ? -7.527 3.336 12.898 1 84.5 71 THR A N 1
ATOM 530 C CA . THR A 1 71 ? -8.266 2.473 11.984 1 84.5 71 THR A CA 1
ATOM 531 C C . THR A 1 71 ? -7.441 2.174 10.742 1 84.5 71 THR A C 1
ATOM 533 O O . THR A 1 71 ? -7.738 1.228 10.008 1 84.5 71 THR A O 1
ATOM 536 N N . GLY A 1 72 ? -6.387 2.965 10.539 1 83.94 72 GLY A N 1
ATOM 537 C CA . GLY A 1 72 ? -5.461 2.672 9.453 1 83.94 72 GLY A CA 1
ATOM 538 C C . GLY A 1 72 ? -4.801 1.312 9.586 1 83.94 72 GLY A C 1
ATOM 539 O O . GLY A 1 72 ? -4.449 0.689 8.586 1 83.94 72 GLY A O 1
ATOM 540 N N . GLY A 1 73 ? -4.754 0.833 10.852 1 86.88 73 GLY A N 1
ATOM 541 C CA . GLY A 1 73 ? -4.145 -0.461 11.109 1 86.88 73 GLY A CA 1
ATOM 542 C C . GLY A 1 73 ? -4.988 -1.626 10.625 1 86.88 73 GLY A C 1
ATOM 543 O O . GLY A 1 73 ? -4.477 -2.734 10.445 1 86.88 73 GLY A O 1
ATOM 544 N N . ILE A 1 74 ? -6.238 -1.346 10.336 1 90.75 74 ILE A N 1
ATOM 545 C CA . ILE A 1 74 ? -7.141 -2.381 9.844 1 90.75 74 ILE A CA 1
ATOM 546 C C . ILE A 1 74 ? -7.027 -2.479 8.32 1 90.75 74 ILE A C 1
ATOM 548 O O . ILE A 1 74 ? -7.133 -3.568 7.754 1 90.75 74 ILE A O 1
ATOM 552 N N . LEU A 1 75 ? -6.723 -1.42 7.707 1 92 75 LEU A N 1
ATOM 553 C CA . LEU A 1 75 ? -6.688 -1.341 6.254 1 92 75 LEU A CA 1
ATOM 554 C C . LEU A 1 75 ? -5.457 -2.047 5.699 1 92 75 LEU A C 1
ATOM 556 O O . LEU A 1 75 ? -5.512 -2.656 4.629 1 92 75 LEU A O 1
ATOM 560 N N . GLY A 1 76 ? -4.426 -2.047 6.5 1 88.94 76 GLY A N 1
ATOM 561 C CA . GLY A 1 76 ? -3.189 -2.686 6.078 1 88.94 76 GLY A CA 1
ATOM 562 C C . GLY A 1 76 ? -3.34 -4.176 5.836 1 88.94 76 GLY A C 1
ATOM 563 O O . GLY A 1 76 ? -3.119 -4.656 4.723 1 88.94 76 GLY A O 1
ATOM 564 N N . PRO A 1 77 ? -3.824 -4.852 6.836 1 92.5 77 PRO A N 1
ATOM 565 C CA . PRO A 1 77 ? -4 -6.297 6.676 1 92.5 77 PRO A CA 1
ATOM 566 C C . PRO A 1 77 ? -4.988 -6.652 5.566 1 92.5 77 PRO A C 1
ATOM 568 O O . PRO A 1 77 ? -4.797 -7.645 4.859 1 92.5 77 PRO A O 1
ATOM 571 N N . ILE A 1 78 ? -6.016 -5.883 5.406 1 93.31 78 ILE A N 1
ATOM 572 C CA . ILE A 1 78 ? -6.988 -6.125 4.348 1 93.31 78 ILE A CA 1
ATOM 573 C C . ILE A 1 78 ? -6.316 -5.973 2.984 1 93.31 78 ILE A C 1
ATOM 575 O O . ILE A 1 78 ? -6.496 -6.82 2.104 1 93.31 78 ILE A O 1
ATOM 579 N N . TYR A 1 79 ? -5.555 -4.992 2.846 1 93 79 TYR A N 1
ATOM 580 C CA . TYR A 1 79 ? -4.805 -4.75 1.617 1 93 79 TYR A CA 1
ATOM 581 C C . TYR A 1 79 ? -3.873 -5.914 1.306 1 93 79 TYR A C 1
ATOM 583 O O . TYR A 1 79 ? -3.857 -6.422 0.181 1 93 79 TYR A O 1
ATOM 591 N N . VAL A 1 80 ? -3.143 -6.363 2.246 1 92.56 80 VAL A N 1
ATOM 592 C CA . V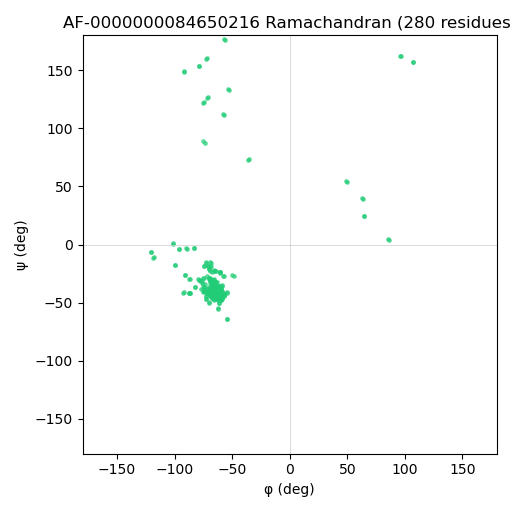AL A 1 80 ? -2.148 -7.41 2.035 1 92.56 80 VAL A CA 1
ATOM 593 C C . VAL A 1 80 ? -2.85 -8.727 1.706 1 92.56 80 VAL A C 1
ATOM 595 O O . VAL A 1 80 ? -2.41 -9.469 0.824 1 92.56 80 VAL A O 1
ATOM 598 N N . ILE A 1 81 ? -3.943 -8.992 2.379 1 93.5 81 ILE A N 1
ATOM 599 C CA . ILE A 1 81 ? -4.699 -10.211 2.088 1 93.5 81 ILE A CA 1
ATOM 600 C C . ILE A 1 81 ? -5.188 -10.18 0.642 1 93.5 81 ILE A C 1
ATOM 602 O O . ILE A 1 81 ? -5.094 -11.172 -0.076 1 93.5 81 ILE A O 1
ATOM 606 N N . ILE A 1 82 ? -5.691 -9.078 0.231 1 94 82 ILE A N 1
ATOM 607 C CA . ILE A 1 82 ? -6.199 -8.938 -1.13 1 94 82 ILE A CA 1
ATOM 608 C C . ILE A 1 82 ? -5.062 -9.148 -2.129 1 94 82 ILE A C 1
ATOM 610 O O . ILE A 1 82 ? -5.254 -9.75 -3.184 1 94 82 ILE A O 1
ATOM 614 N N . LEU A 1 83 ? -3.875 -8.688 -1.801 1 91.44 83 LEU A N 1
ATOM 615 C CA . LEU A 1 83 ? -2.719 -8.914 -2.662 1 91.44 83 LEU A CA 1
ATOM 616 C C . LEU A 1 83 ? -2.426 -10.406 -2.805 1 91.44 83 LEU A C 1
ATOM 618 O O . LEU A 1 83 ? -2.16 -10.883 -3.906 1 91.44 83 LEU A O 1
ATOM 622 N N . THR A 1 84 ? -2.486 -11.109 -1.69 1 90.38 84 THR A N 1
ATOM 623 C CA . THR A 1 84 ? -2.162 -12.531 -1.703 1 90.38 84 THR A CA 1
ATOM 624 C C . THR A 1 84 ? -3.18 -13.305 -2.535 1 90.38 84 THR A C 1
ATOM 626 O O . THR A 1 84 ? -2.842 -14.328 -3.145 1 90.38 84 THR A O 1
ATOM 629 N N . VAL A 1 85 ? -4.383 -12.797 -2.551 1 91.62 85 VAL A N 1
ATOM 630 C CA . VAL A 1 85 ? -5.457 -13.5 -3.244 1 91.62 85 VAL A CA 1
ATOM 631 C C . VAL A 1 85 ? -5.465 -13.109 -4.719 1 91.62 85 VAL A C 1
ATOM 633 O O . VAL A 1 85 ? -5.609 -13.969 -5.594 1 91.62 85 VAL A O 1
ATOM 636 N N . ALA A 1 86 ? -5.277 -11.898 -4.977 1 91.56 86 ALA A N 1
ATOM 637 C CA . ALA A 1 86 ? -5.508 -11.352 -6.312 1 91.56 86 ALA A CA 1
ATOM 638 C C . ALA A 1 86 ? -4.305 -11.594 -7.219 1 91.56 86 ALA A C 1
ATOM 640 O O . ALA A 1 86 ? -4.461 -11.945 -8.391 1 91.56 86 ALA A O 1
ATOM 641 N N . THR A 1 87 ? -3.139 -11.523 -6.727 1 87.75 87 THR A N 1
ATOM 642 C CA . THR A 1 87 ? -1.932 -11.508 -7.547 1 87.75 87 THR A CA 1
ATOM 643 C C . THR A 1 87 ? -1.743 -12.836 -8.266 1 87.75 87 THR A C 1
ATOM 645 O O . THR A 1 87 ? -1.456 -12.867 -9.461 1 87.75 87 THR A O 1
ATOM 648 N N . PRO A 1 88 ? -1.95 -13.969 -7.582 1 85.38 88 PRO A N 1
ATOM 649 C CA . PRO A 1 88 ? -1.797 -15.242 -8.289 1 85.38 88 PRO A CA 1
ATOM 650 C C . PRO A 1 88 ? -2.895 -15.477 -9.328 1 85.38 88 PRO A C 1
ATOM 652 O O . PRO A 1 88 ? -2.701 -16.25 -10.273 1 85.38 88 PRO A O 1
ATOM 655 N N . PHE A 1 89 ? -3.994 -14.758 -9.18 1 84.69 89 PHE A N 1
ATOM 656 C CA . PHE A 1 89 ? -5.145 -15.008 -10.047 1 84.69 89 PHE A CA 1
ATOM 657 C C . PHE A 1 89 ? -5.102 -14.109 -11.273 1 84.69 89 PHE A C 1
ATOM 659 O O . PHE A 1 89 ? -5.379 -14.562 -12.391 1 84.69 89 PHE A O 1
ATOM 666 N N . VAL A 1 90 ? -4.727 -12.859 -11.062 1 82.69 90 VAL A N 1
ATOM 667 C CA . VAL A 1 90 ? -4.859 -11.93 -12.172 1 82.69 90 VAL A CA 1
ATOM 668 C C . VAL A 1 90 ? -3.484 -11.375 -12.555 1 82.69 90 VAL A C 1
ATOM 670 O O . VAL A 1 90 ? -3.326 -10.75 -13.602 1 82.69 90 VAL A O 1
ATOM 673 N N . GLY A 1 91 ? -2.48 -11.609 -11.727 1 81 91 GLY A N 1
ATOM 674 C CA . GLY A 1 91 ? -1.146 -11.086 -11.977 1 81 91 GLY A CA 1
ATOM 675 C C . GLY A 1 91 ? -0.865 -9.789 -11.234 1 81 91 GLY A C 1
ATOM 676 O O . GLY A 1 91 ? -1.789 -9.125 -10.766 1 81 91 GLY A O 1
ATOM 677 N N . VAL A 1 92 ? 0.42 -9.477 -11.133 1 83.5 92 VAL A N 1
ATOM 678 C CA . VAL A 1 92 ? 0.852 -8.297 -10.391 1 83.5 92 VAL A CA 1
ATOM 679 C C . VAL A 1 92 ? 0.394 -7.035 -11.125 1 83.5 92 VAL A C 1
ATOM 681 O O . VAL A 1 92 ? -0.132 -6.109 -10.508 1 83.5 92 VAL A O 1
ATOM 684 N N . GLY A 1 93 ? 0.484 -7.039 -12.352 1 79.88 93 GLY A N 1
ATOM 685 C CA . GLY A 1 93 ? 0.115 -5.879 -13.148 1 79.88 93 GLY A CA 1
ATOM 686 C C . GLY A 1 93 ? -1.347 -5.5 -13.008 1 79.88 93 GLY A C 1
ATOM 687 O O . GLY A 1 93 ? -1.666 -4.355 -12.672 1 79.88 93 GLY A O 1
ATOM 688 N N . VAL A 1 94 ? -2.174 -6.445 -13.172 1 79.31 94 VAL A N 1
ATOM 689 C CA . VAL A 1 94 ? -3.611 -6.207 -13.094 1 79.31 94 VAL A CA 1
ATOM 690 C C . VAL A 1 94 ? -3.996 -5.824 -11.664 1 79.31 94 VAL A C 1
ATOM 692 O O . VAL A 1 94 ? -4.82 -4.934 -11.461 1 79.31 94 VAL A O 1
ATOM 695 N N . THR A 1 95 ? -3.402 -6.496 -10.766 1 86.25 95 THR A N 1
ATOM 696 C CA . THR A 1 95 ? -3.652 -6.18 -9.359 1 86.25 95 THR A CA 1
ATOM 697 C C . THR A 1 95 ? -3.275 -4.734 -9.055 1 86.25 95 THR A C 1
ATOM 699 O O . THR A 1 95 ? -4.055 -3.998 -8.445 1 86.25 95 THR A O 1
ATOM 702 N N . MET A 1 96 ? -2.152 -4.332 -9.5 1 83.12 96 MET A N 1
ATOM 703 C CA . MET A 1 96 ? -1.67 -2.984 -9.211 1 83.12 96 MET A CA 1
ATOM 704 C C . MET A 1 96 ? -2.539 -1.938 -9.898 1 83.12 96 MET A C 1
ATOM 706 O O . MET A 1 96 ? -2.783 -0.865 -9.344 1 83.12 96 MET A O 1
ATOM 710 N N . ILE A 1 97 ? -3.043 -2.264 -10.922 1 76.88 97 ILE A N 1
ATOM 711 C CA . ILE A 1 97 ? -3.914 -1.339 -11.641 1 76.88 97 ILE A CA 1
ATOM 712 C C . ILE A 1 97 ? -5.223 -1.16 -10.875 1 76.88 97 ILE A C 1
ATOM 714 O O . ILE A 1 97 ? -5.734 -0.044 -10.758 1 76.88 97 ILE A O 1
ATOM 718 N N . GLY A 1 98 ? -5.805 -2.268 -10.516 1 82.31 98 GLY A N 1
ATOM 719 C CA . GLY A 1 98 ? -7.004 -2.168 -9.695 1 82.31 98 GLY A CA 1
ATOM 720 C C . GLY A 1 98 ? -6.797 -1.35 -8.438 1 82.31 98 GLY A C 1
ATOM 721 O O . GLY A 1 98 ? -7.637 -0.514 -8.094 1 82.31 98 GLY A O 1
ATOM 722 N N . ILE A 1 99 ? -5.703 -1.571 -7.844 1 86.06 99 ILE A N 1
ATOM 723 C CA . ILE A 1 99 ? -5.344 -0.819 -6.648 1 86.06 99 ILE A CA 1
ATOM 724 C C . ILE A 1 99 ? -5.227 0.665 -6.984 1 86.06 99 ILE A C 1
ATOM 726 O O . ILE A 1 99 ? -5.738 1.517 -6.254 1 86.06 99 ILE A O 1
ATOM 730 N N . LEU A 1 100 ? -4.656 0.925 -8.039 1 79.62 100 LEU A N 1
ATOM 731 C CA . LEU A 1 100 ? -4.457 2.297 -8.492 1 79.62 100 LEU A CA 1
ATOM 732 C C . LEU A 1 100 ? -5.797 3 -8.695 1 79.62 100 LEU A C 1
ATOM 734 O O . LEU A 1 100 ? -5.957 4.16 -8.312 1 79.62 100 LEU A O 1
ATOM 738 N N . CYS A 1 101 ? -6.676 2.32 -9.289 1 79.25 101 CYS A N 1
ATOM 739 C CA . CYS A 1 101 ? -7.996 2.889 -9.531 1 79.25 101 CYS A CA 1
ATOM 740 C C . CYS A 1 101 ? -8.672 3.291 -8.227 1 79.25 101 CYS A C 1
ATOM 742 O O . CYS A 1 101 ? -9.211 4.391 -8.109 1 79.25 101 CYS A O 1
ATOM 744 N N . GLY A 1 102 ? -8.594 2.447 -7.344 1 84.12 102 GLY A N 1
ATOM 745 C CA . GLY A 1 102 ? -9.164 2.746 -6.039 1 84.12 102 GLY A CA 1
ATOM 746 C C . GLY A 1 102 ? -8.43 3.854 -5.309 1 84.12 102 GLY A C 1
ATOM 747 O O . GLY A 1 102 ? -9.055 4.727 -4.703 1 84.12 102 GLY A O 1
ATOM 748 N N . GLN A 1 103 ? -7.129 3.748 -5.41 1 84.38 103 GLN A N 1
ATOM 749 C CA . GLN A 1 103 ? -6.285 4.723 -4.727 1 84.38 103 GLN A CA 1
ATOM 750 C C . GLN A 1 103 ? -6.535 6.133 -5.254 1 84.38 103 GLN A C 1
ATOM 752 O O . GLN A 1 103 ? -6.719 7.07 -4.477 1 84.38 103 GLN A O 1
ATOM 757 N N . VAL A 1 104 ? -6.566 6.27 -6.484 1 76.75 104 VAL A N 1
ATOM 758 C CA . VAL A 1 104 ? -6.742 7.578 -7.105 1 76.75 104 VAL A CA 1
ATOM 759 C C . VAL A 1 104 ? -8.133 8.109 -6.797 1 76.75 104 VAL A C 1
ATOM 761 O O . VAL A 1 104 ? -8.289 9.273 -6.418 1 76.75 104 VAL A O 1
ATOM 764 N N . SER A 1 105 ? -9.094 7.309 -6.965 1 80.06 105 SER A N 1
ATOM 765 C CA . SER A 1 105 ? -10.469 7.73 -6.703 1 80.06 105 SER A CA 1
ATOM 766 C C . SER A 1 105 ? -10.633 8.219 -5.27 1 80.06 105 SER A C 1
ATOM 768 O O . SER A 1 105 ? -11.211 9.281 -5.027 1 80.06 105 SER A O 1
ATOM 770 N N . ALA A 1 106 ? -10.078 7.527 -4.395 1 86.31 106 ALA A N 1
ATOM 771 C CA . ALA A 1 106 ? -10.234 7.867 -2.982 1 86.31 106 ALA A CA 1
ATOM 772 C C . ALA A 1 106 ? -9.391 9.086 -2.619 1 86.31 106 ALA A C 1
ATOM 774 O O . ALA A 1 106 ? -9.82 9.93 -1.829 1 86.31 106 ALA A O 1
ATOM 775 N N . SER A 1 107 ? -8.227 9.141 -3.125 1 83.12 107 SER A N 1
ATOM 776 C CA . SER A 1 107 ? -7.371 10.273 -2.793 1 83.12 107 SER A CA 1
ATOM 777 C C . SER A 1 107 ? -7.969 11.586 -3.299 1 83.12 107 SER A C 1
ATOM 779 O O . SER A 1 107 ? -7.859 12.617 -2.635 1 83.12 107 SER A O 1
ATOM 781 N N . LEU A 1 108 ? -8.539 11.57 -4.43 1 73.81 108 LEU A N 1
ATOM 782 C CA . LEU A 1 108 ? -9.188 12.758 -4.973 1 73.81 108 LEU A CA 1
ATOM 783 C C . LEU A 1 108 ? -10.359 13.18 -4.094 1 73.81 108 LEU A C 1
ATOM 785 O O . LEU A 1 108 ? -10.562 14.375 -3.861 1 73.81 108 LEU A O 1
ATOM 789 N N . ALA A 1 109 ? -11.086 12.219 -3.76 1 79.94 109 ALA A N 1
ATOM 790 C CA . ALA A 1 109 ? -12.211 12.516 -2.875 1 79.94 109 ALA A CA 1
ATOM 791 C C . ALA A 1 109 ? -11.727 13.109 -1.557 1 79.94 109 ALA A C 1
ATOM 793 O O . ALA A 1 109 ? -12.305 14.086 -1.062 1 79.94 109 ALA A O 1
ATOM 794 N N . ILE A 1 110 ? -10.688 12.648 -1.032 1 82.56 110 ILE A N 1
ATOM 795 C CA . ILE A 1 110 ? -10.148 13.086 0.247 1 82.56 110 ILE A CA 1
ATOM 796 C C . ILE A 1 110 ? -9.602 14.508 0.111 1 82.56 110 ILE A C 1
ATOM 798 O O . ILE A 1 110 ? -9.875 15.367 0.955 1 82.56 110 ILE A O 1
ATOM 802 N N . ASP A 1 111 ? -8.914 14.734 -0.911 1 74.88 111 ASP A N 1
ATOM 803 C CA . ASP A 1 111 ? -8.32 16.062 -1.109 1 74.88 111 ASP A CA 1
ATOM 804 C C . ASP A 1 111 ? -9.383 17.094 -1.453 1 74.88 111 ASP A C 1
ATOM 806 O O . ASP A 1 111 ? -9.305 18.25 -1.015 1 74.88 111 ASP A O 1
ATOM 810 N N . HIS A 1 112 ? -10.336 16.672 -2.34 1 72.44 112 HIS A N 1
ATOM 811 C CA . HIS A 1 112 ? -11.391 17.578 -2.781 1 72.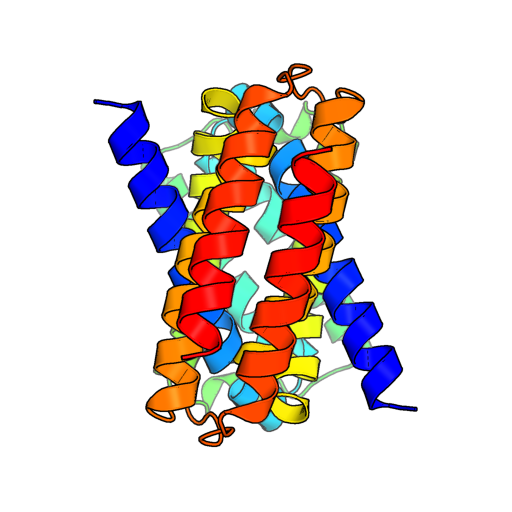44 112 HIS A CA 1
ATOM 812 C C . HIS A 1 112 ? -12.273 18 -1.615 1 72.44 112 HIS A C 1
ATOM 814 O O . HIS A 1 112 ? -12.617 19.188 -1.49 1 72.44 112 HIS A O 1
ATOM 820 N N . PHE A 1 113 ? -12.562 17.094 -0.784 1 79.12 113 PHE A N 1
ATOM 821 C CA . PHE A 1 113 ? -13.484 17.375 0.314 1 79.12 113 PHE A CA 1
ATOM 822 C C . PHE A 1 113 ? -12.719 17.734 1.581 1 79.12 113 PHE A C 1
ATOM 824 O O . PHE A 1 113 ? -13.32 18.109 2.588 1 79.12 113 PHE A O 1
ATOM 831 N N . GLY A 1 114 ? -11.398 17.656 1.499 1 76.38 114 GLY A N 1
ATOM 832 C CA . GLY A 1 114 ? -10.594 17.953 2.672 1 76.38 114 GLY A CA 1
ATOM 833 C C . GLY A 1 114 ? -10.836 16.984 3.824 1 76.38 114 GLY A C 1
ATOM 834 O O . GLY A 1 114 ? -10.945 17.422 4.977 1 76.38 114 GLY A O 1
ATOM 835 N N . LEU A 1 115 ? -10.977 15.758 3.393 1 78.06 115 LEU A N 1
ATOM 836 C CA . LEU A 1 115 ? -11.258 14.75 4.406 1 78.06 115 LEU A CA 1
ATOM 837 C C . LEU A 1 115 ? -9.984 14.352 5.145 1 78.06 115 LEU A C 1
ATOM 839 O O . LEU A 1 115 ? -8.883 14.516 4.617 1 78.06 115 LEU A O 1
ATOM 843 N N . LEU A 1 116 ? -10.039 13.891 6.391 1 76.44 116 LEU A N 1
ATOM 844 C CA . LEU A 1 116 ? -8.961 13.336 7.199 1 76.44 116 LEU A CA 1
ATOM 845 C C . LEU A 1 116 ? -7.898 14.383 7.492 1 76.44 116 LEU A C 1
ATOM 847 O O . LEU A 1 116 ? -6.711 14.062 7.582 1 76.44 116 LEU A O 1
ATOM 851 N N . GLY A 1 117 ? -8.328 15.586 7.441 1 66.62 117 GLY A N 1
ATOM 852 C CA . GLY A 1 117 ? -7.43 16.656 7.828 1 66.62 117 GLY A CA 1
ATOM 853 C C . GLY A 1 117 ? -6.543 17.141 6.691 1 66.62 117 GLY A C 1
ATOM 854 O O . GLY A 1 117 ? -5.523 17.781 6.922 1 66.62 117 GLY A O 1
ATOM 855 N N . SER A 1 118 ? -6.812 16.562 5.559 1 63.28 118 SER A N 1
ATOM 856 C CA . SER A 1 118 ? -6.008 16.984 4.418 1 63.28 118 SER A CA 1
ATOM 857 C C . SER A 1 118 ? -6.355 18.391 3.975 1 63.28 118 SER A C 1
ATOM 859 O O . SER A 1 118 ? -7.508 18.828 4.102 1 63.28 118 SER A O 1
ATOM 861 N N . GLU A 1 119 ? -5.285 19.219 3.9 1 58.75 119 GLU A N 1
ATOM 862 C CA . GLU A 1 119 ? -5.516 20.562 3.371 1 58.75 119 GLU A CA 1
ATOM 863 C C . GLU A 1 119 ? -6.102 20.516 1.965 1 58.75 119 GLU A C 1
ATOM 865 O O . GLU A 1 119 ? -5.676 19.703 1.138 1 58.75 119 GLU A O 1
ATOM 870 N N . LYS A 1 120 ? -7.402 20.969 1.904 1 57.91 120 LYS A N 1
ATOM 871 C CA . LYS A 1 120 ? -8.055 21.062 0.601 1 57.91 120 LYS A CA 1
ATOM 872 C C . LYS A 1 120 ? -7.066 21.484 -0.48 1 57.91 120 LYS A C 1
ATOM 874 O O . LYS A 1 120 ? -6.496 22.578 -0.413 1 57.91 120 LYS A O 1
ATOM 879 N N . ARG A 1 121 ? -6.168 20.594 -0.893 1 56.81 121 ARG A N 1
ATOM 880 C CA . ARG A 1 121 ? -5.207 20.984 -1.919 1 56.81 121 ARG A CA 1
ATOM 881 C C . ARG A 1 121 ? -5.867 21.031 -3.293 1 56.81 121 ARG A C 1
ATOM 883 O O . ARG A 1 121 ? -6.68 20.172 -3.629 1 56.81 121 ARG A O 1
ATOM 890 N N . THR A 1 122 ? -5.801 22.188 -3.893 1 54.53 122 THR A N 1
ATOM 891 C CA . THR A 1 122 ? -6.422 22.625 -5.141 1 54.53 122 THR A CA 1
ATOM 892 C C . THR A 1 122 ? -6.027 21.703 -6.293 1 54.53 122 THR A C 1
ATOM 894 O O . THR A 1 122 ? -5.121 20.875 -6.152 1 54.53 122 THR A O 1
ATOM 897 N N . VAL A 1 123 ? -6.598 21.938 -7.512 1 53.72 123 VAL A N 1
ATOM 898 C CA . VAL A 1 123 ? -6.758 21.5 -8.891 1 53.72 123 VAL A CA 1
ATOM 899 C C . VAL A 1 123 ? -5.391 21.188 -9.5 1 53.72 123 VAL A C 1
ATOM 901 O O . VAL A 1 123 ? -5.242 20.219 -10.25 1 53.72 123 VAL A O 1
ATOM 904 N N . ASP A 1 124 ? -4.379 21.859 -8.953 1 57.22 124 ASP A N 1
ATOM 905 C CA . ASP A 1 124 ? -3.123 21.75 -9.688 1 57.22 124 ASP A CA 1
ATOM 906 C C . ASP A 1 124 ? -2.465 20.391 -9.453 1 57.22 124 ASP A C 1
ATOM 908 O O . ASP A 1 124 ? -1.918 19.797 -10.383 1 57.22 124 ASP A O 1
ATOM 912 N N . GLY A 1 125 ? -2.641 19.844 -8.375 1 58.12 125 GLY A N 1
ATOM 913 C CA . GLY A 1 125 ? -2.062 18.547 -8.102 1 58.12 125 GLY A CA 1
ATOM 914 C C . GLY A 1 125 ? -2.744 17.422 -8.867 1 58.12 125 GLY A C 1
ATOM 915 O O . GLY A 1 125 ? -2.078 16.516 -9.383 1 58.12 125 GLY A O 1
ATOM 916 N N . TYR A 1 126 ? -3.9 17.734 -9.109 1 61.06 126 TYR A N 1
ATOM 917 C CA . TYR A 1 126 ? -4.695 16.75 -9.828 1 61.06 126 TYR A CA 1
ATOM 918 C C . TYR A 1 126 ? -4.316 16.719 -11.305 1 61.06 126 TYR A C 1
ATOM 920 O O . TYR A 1 126 ? -4.273 15.648 -11.922 1 61.06 126 TYR A O 1
ATOM 928 N N . ARG A 1 127 ? -4.012 17.875 -11.703 1 61.84 127 ARG A N 1
ATOM 929 C CA . ARG A 1 127 ? -3.594 17.953 -13.102 1 61.84 127 ARG A CA 1
ATOM 930 C C . ARG A 1 127 ? -2.266 17.234 -13.32 1 61.84 127 ARG A C 1
ATOM 932 O O . ARG A 1 127 ? -2.092 16.531 -14.312 1 61.84 127 ARG A O 1
ATOM 939 N N . LEU A 1 128 ? -1.51 17.422 -12.422 1 59.84 128 LEU A N 1
ATOM 940 C CA . LEU A 1 128 ? -0.223 16.75 -12.531 1 59.84 128 LEU A CA 1
ATOM 941 C C . LEU A 1 128 ? -0.393 15.234 -12.406 1 59.84 128 LEU A C 1
ATOM 943 O O . LEU A 1 128 ? 0.233 14.477 -13.148 1 59.84 128 LEU A O 1
ATOM 947 N N . MET A 1 129 ? -1.317 14.906 -11.617 1 62.56 129 MET A N 1
ATOM 948 C CA . MET A 1 129 ? -1.613 13.492 -11.43 1 62.56 129 MET A CA 1
ATOM 949 C C . MET A 1 129 ? -2.186 12.883 -12.711 1 62.56 129 MET A C 1
ATOM 951 O O . MET A 1 129 ? -1.794 11.781 -13.109 1 62.56 129 MET A O 1
ATOM 955 N N . ALA A 1 130 ? -3.029 13.625 -13.156 1 63.62 130 ALA A N 1
ATOM 956 C CA . ALA A 1 130 ? -3.645 13.18 -14.406 1 63.62 130 ALA A CA 1
ATOM 957 C C . ALA A 1 130 ? -2.6 13.008 -15.5 1 63.62 130 ALA A C 1
ATOM 959 O O . ALA A 1 130 ? -2.619 12.023 -16.234 1 63.62 130 ALA A O 1
ATOM 960 N N . LEU A 1 131 ? -1.643 13.836 -15.492 1 63.88 131 LEU A N 1
ATOM 961 C CA . LEU A 1 131 ? -0.596 13.797 -16.5 1 63.88 131 LEU A CA 1
ATOM 962 C C . LEU A 1 131 ? 0.299 12.578 -16.312 1 63.88 131 LEU A C 1
ATOM 964 O O . LEU A 1 131 ? 0.633 11.891 -17.281 1 63.88 131 LEU A O 1
ATOM 968 N N . VAL A 1 132 ? 0.566 12.359 -15.25 1 64.06 132 VAL A N 1
ATOM 969 C CA . VAL A 1 132 ? 1.442 11.23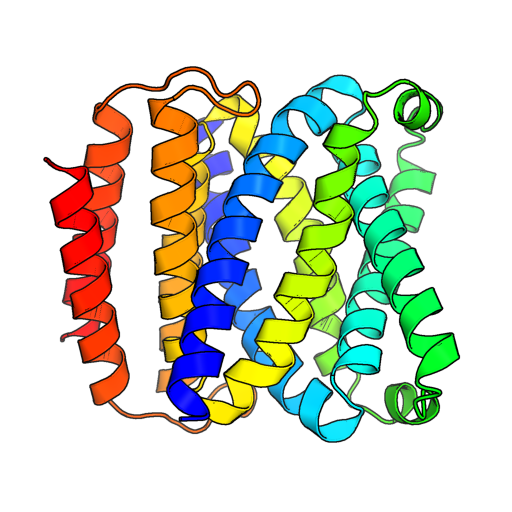4 -14.945 1 64.06 132 VAL A CA 1
ATOM 970 C C . VAL A 1 132 ? 0.73 9.922 -15.273 1 64.06 132 VAL A C 1
ATOM 972 O O . VAL A 1 132 ? 1.33 9.008 -15.852 1 64.06 132 VAL A O 1
ATOM 975 N N . LEU A 1 133 ? -0.534 9.883 -14.922 1 66.88 133 LEU A N 1
ATOM 976 C CA . LEU A 1 133 ? -1.317 8.688 -15.234 1 66.88 133 LEU A CA 1
ATOM 977 C C . LEU A 1 133 ? -1.398 8.469 -16.734 1 66.88 133 LEU A C 1
ATOM 979 O O . LEU A 1 133 ? -1.309 7.332 -17.203 1 66.88 133 LEU A O 1
ATOM 983 N N . ILE A 1 134 ? -1.48 9.547 -17.375 1 65.75 134 ILE A N 1
ATOM 984 C CA . ILE A 1 134 ? -1.558 9.469 -18.828 1 65.75 134 ILE A CA 1
ATOM 985 C C . ILE A 1 134 ? -0.231 8.961 -19.391 1 65.75 134 ILE A C 1
ATOM 987 O O . ILE A 1 134 ? -0.21 8.086 -20.25 1 65.75 134 ILE A O 1
ATOM 991 N N . ILE A 1 135 ? 0.8 9.438 -18.938 1 63.34 135 ILE A N 1
ATOM 992 C CA . ILE A 1 135 ? 2.123 9.039 -19.406 1 63.34 135 ILE A CA 1
ATOM 993 C C . ILE A 1 135 ? 2.359 7.562 -19.109 1 63.34 135 ILE A C 1
ATOM 995 O O . ILE A 1 135 ? 2.848 6.82 -19.953 1 63.34 135 ILE A O 1
ATOM 999 N N . ALA A 1 136 ? 2.012 7.23 -18.062 1 63.62 136 ALA A N 1
ATOM 1000 C CA . ALA A 1 136 ? 2.164 5.828 -17.672 1 63.62 136 ALA A CA 1
ATOM 1001 C C . ALA A 1 136 ? 1.314 4.922 -18.562 1 63.62 136 ALA A C 1
ATOM 1003 O O . ALA A 1 136 ? 1.768 3.855 -18.984 1 63.62 136 ALA A O 1
ATOM 1004 N N . ALA A 1 137 ? 0.1 5.359 -18.719 1 63.91 137 ALA A N 1
ATOM 1005 C CA . ALA A 1 137 ? -0.794 4.598 -19.578 1 63.91 137 ALA A CA 1
ATOM 1006 C C . ALA A 1 137 ? -0.21 4.457 -20.984 1 63.91 137 ALA A C 1
ATOM 1008 O O . ALA A 1 137 ? -0.242 3.375 -21.578 1 63.91 137 ALA A O 1
ATOM 1009 N N . LEU A 1 138 ? 0.29 5.512 -21.469 1 64.25 138 LEU A N 1
ATOM 1010 C CA . LEU A 1 138 ? 0.85 5.523 -22.812 1 64.25 138 LEU A CA 1
ATOM 1011 C C . LEU A 1 138 ? 2.074 4.621 -22.906 1 64.25 138 LEU A C 1
ATOM 1013 O O . LEU A 1 138 ? 2.287 3.951 -23.922 1 64.25 138 LEU A O 1
ATOM 1017 N N . TRP A 1 139 ? 2.75 4.617 -22 1 62.72 139 TRP A N 1
ATOM 1018 C CA . TRP A 1 139 ? 3.945 3.779 -21.953 1 62.72 139 TRP A CA 1
ATOM 1019 C C . TRP A 1 139 ? 3.576 2.301 -21.953 1 62.72 139 TRP A C 1
ATOM 1021 O O . TRP A 1 139 ? 4.246 1.485 -22.594 1 62.72 139 TRP A O 1
ATOM 1031 N N . LEU A 1 140 ? 2.523 2.035 -21.312 1 61.06 140 LEU A N 1
ATOM 1032 C CA . LEU A 1 140 ? 2.061 0.655 -21.219 1 61.06 140 LEU A CA 1
ATOM 1033 C C . LEU A 1 140 ? 1.51 0.174 -22.562 1 61.06 140 LEU A C 1
ATOM 1035 O O . LEU A 1 140 ? 1.593 -1.015 -22.875 1 61.06 140 LEU A O 1
ATOM 1039 N N . MET A 1 141 ? 0.896 1.01 -23.141 1 61.19 141 MET A N 1
ATOM 1040 C CA . MET A 1 141 ? 0.269 0.678 -24.422 1 61.19 141 MET A CA 1
ATOM 1041 C C . MET A 1 141 ? 1.322 0.456 -25.5 1 61.19 141 MET A C 1
ATOM 1043 O O . MET A 1 141 ? 1.059 -0.214 -26.5 1 61.19 141 MET A O 1
ATOM 1047 N N . HIS A 1 142 ? 2.447 0.982 -25.328 1 57.81 142 HIS A N 1
ATOM 1048 C CA . HIS A 1 142 ? 3.465 0.792 -26.359 1 57.81 142 HIS A CA 1
ATOM 1049 C C . HIS A 1 142 ? 4.473 -0.275 -25.938 1 57.81 142 HIS A C 1
ATOM 1051 O O . HIS A 1 142 ? 4.938 -1.054 -26.781 1 57.81 142 HIS A O 1
ATOM 1057 N N . MET B 1 1 ? -17.172 -14.664 -12.789 1 65.31 1 MET B N 1
ATOM 1058 C CA . MET B 1 1 ? -17.719 -14.109 -11.562 1 65.31 1 MET B CA 1
ATOM 1059 C C . MET B 1 1 ? -16.625 -13.93 -10.508 1 65.31 1 MET B C 1
ATOM 1061 O O . MET B 1 1 ? -16.516 -12.867 -9.898 1 65.31 1 MET B O 1
ATOM 1065 N N . LYS B 1 2 ? -15.711 -14.836 -10.43 1 81.88 2 LYS B N 1
ATOM 1066 C CA . LYS B 1 2 ? -14.625 -14.789 -9.453 1 81.88 2 LYS B CA 1
ATOM 1067 C C . LYS B 1 2 ? -13.648 -13.664 -9.758 1 81.88 2 LYS B C 1
ATOM 1069 O O . LYS B 1 2 ? -13.227 -12.938 -8.859 1 81.88 2 LYS B O 1
ATOM 1074 N N . THR B 1 3 ? -13.547 -13.328 -11.039 1 82 3 THR B N 1
ATOM 1075 C CA . THR B 1 3 ? -12.594 -12.312 -11.461 1 82 3 THR B CA 1
ATOM 1076 C C . THR B 1 3 ? -13.109 -10.914 -11.125 1 82 3 THR B C 1
ATOM 1078 O O . THR B 1 3 ? -12.352 -10.062 -10.648 1 82 3 THR B O 1
ATOM 1081 N N . LEU B 1 4 ? -14.414 -10.727 -11.289 1 82.19 4 LEU B N 1
ATOM 1082 C CA . LEU B 1 4 ? -15.016 -9.43 -11 1 82.19 4 LEU B CA 1
ATOM 1083 C C . LEU B 1 4 ? -14.953 -9.117 -9.516 1 82.19 4 LEU B C 1
ATOM 1085 O O . LEU B 1 4 ? -14.68 -7.98 -9.125 1 82.19 4 LEU B O 1
ATOM 1089 N N . LEU B 1 5 ? -15.164 -10.094 -8.758 1 90.25 5 LEU B N 1
ATOM 1090 C CA . LEU B 1 5 ? -15.133 -9.922 -7.309 1 90.25 5 LEU B CA 1
ATOM 1091 C C . LEU B 1 5 ? -13.711 -9.609 -6.836 1 90.25 5 LEU B C 1
ATOM 1093 O O . LEU B 1 5 ? -13.516 -8.773 -5.949 1 90.25 5 LEU B O 1
ATOM 1097 N N . ILE B 1 6 ? -12.836 -10.25 -7.48 1 90.75 6 ILE B N 1
ATOM 1098 C CA . ILE B 1 6 ? -11.438 -10.031 -7.133 1 90.75 6 ILE B CA 1
ATOM 1099 C C . ILE B 1 6 ? -11.016 -8.617 -7.523 1 90.75 6 ILE B C 1
ATOM 1101 O O . ILE B 1 6 ? -10.352 -7.926 -6.746 1 90.75 6 ILE B O 1
ATOM 1105 N N . LEU B 1 7 ? -11.523 -8.172 -8.641 1 85.25 7 LEU B N 1
ATOM 1106 C CA . LEU B 1 7 ? -11.18 -6.836 -9.109 1 85.25 7 LEU B CA 1
ATOM 1107 C C . LEU B 1 7 ? -11.812 -5.766 -8.234 1 85.25 7 LEU B C 1
ATOM 1109 O O . LEU B 1 7 ? -11.18 -4.746 -7.938 1 85.25 7 LEU B O 1
ATOM 1113 N N . LEU B 1 8 ? -12.953 -6.027 -7.805 1 91 8 LEU B N 1
ATOM 1114 C CA . LEU B 1 8 ? -13.625 -5.102 -6.902 1 91 8 LEU B CA 1
ATOM 1115 C C . LEU B 1 8 ? -12.891 -5.02 -5.566 1 91 8 LEU B C 1
ATOM 1117 O O . LEU B 1 8 ? -12.711 -3.932 -5.016 1 91 8 LEU B O 1
ATOM 1121 N N . ALA B 1 9 ? -12.477 -6.141 -5.113 1 94.69 9 ALA B N 1
ATOM 1122 C CA . ALA B 1 9 ? -11.727 -6.184 -3.859 1 94.69 9 ALA B CA 1
ATOM 1123 C C . ALA B 1 9 ? -10.414 -5.406 -3.971 1 94.69 9 ALA B C 1
ATOM 1125 O O . ALA B 1 9 ? -10.023 -4.707 -3.035 1 94.69 9 ALA B O 1
ATOM 1126 N N . VAL B 1 10 ? -9.844 -5.527 -5.121 1 92.12 10 VAL B N 1
ATOM 1127 C CA . VAL B 1 10 ? -8.57 -4.855 -5.371 1 92.12 10 VAL B CA 1
ATOM 1128 C C . VAL B 1 10 ? -8.781 -3.342 -5.387 1 92.12 10 VAL B C 1
ATOM 1130 O O . VAL B 1 10 ? -7.984 -2.592 -4.816 1 92.12 10 VAL B O 1
ATOM 1133 N N . VAL B 1 11 ? -9.852 -2.904 -5.977 1 88.25 11 VAL B N 1
ATOM 1134 C CA . VAL B 1 11 ? -10.172 -1.481 -6.035 1 88.25 11 VAL B CA 1
ATOM 1135 C C . VAL B 1 11 ? -10.445 -0.957 -4.625 1 88.25 11 VAL B C 1
ATOM 1137 O O . VAL B 1 11 ? -9.938 0.103 -4.242 1 88.25 11 VAL B O 1
ATOM 1140 N N . ILE B 1 12 ? -11.141 -1.686 -3.838 1 93.62 12 ILE B N 1
ATOM 1141 C CA . ILE B 1 12 ? -11.453 -1.304 -2.467 1 93.62 12 ILE B CA 1
ATOM 1142 C C . ILE B 1 12 ? -10.18 -1.247 -1.637 1 93.62 12 ILE B C 1
ATOM 1144 O O . ILE B 1 12 ? -10.008 -0.352 -0.805 1 93.62 12 ILE B O 1
ATOM 1148 N N . ALA B 1 13 ? -9.328 -2.172 -1.882 1 93.5 13 ALA B N 1
ATOM 1149 C CA . ALA B 1 13 ? -8.039 -2.172 -1.196 1 93.5 13 ALA B CA 1
ATOM 1150 C C . ALA B 1 13 ? -7.238 -0.916 -1.529 1 93.5 13 ALA B C 1
ATOM 1152 O O . ALA B 1 13 ? -6.617 -0.316 -0.649 1 93.5 13 ALA B O 1
ATOM 1153 N N . GLY B 1 14 ? -7.301 -0.55 -2.764 1 89.88 14 GLY B N 1
ATOM 1154 C CA . GLY B 1 14 ? -6.645 0.683 -3.168 1 89.88 14 GLY B CA 1
ATOM 1155 C C . GLY B 1 14 ? -7.223 1.914 -2.494 1 89.88 14 GLY B C 1
ATOM 1156 O O . GLY B 1 14 ? -6.48 2.801 -2.07 1 89.88 14 GLY B O 1
ATOM 1157 N N . MET B 1 15 ? -8.516 1.971 -2.398 1 90.31 15 MET B N 1
ATOM 1158 C CA . MET B 1 15 ? -9.164 3.055 -1.664 1 90.31 15 MET B CA 1
ATOM 1159 C C . MET B 1 15 ? -8.688 3.092 -0.216 1 90.31 15 MET B C 1
ATOM 1161 O O . MET B 1 15 ? -8.438 4.168 0.335 1 90.31 15 MET B O 1
ATOM 1165 N N . GLY B 1 16 ? -8.578 1.96 0.3 1 93.12 16 GLY B N 1
ATOM 1166 C CA . GLY B 1 16 ? -8.094 1.854 1.668 1 93.12 16 GLY B CA 1
ATOM 1167 C C . GLY B 1 16 ? -6.699 2.424 1.855 1 93.12 16 GLY B C 1
ATOM 1168 O O . GLY B 1 16 ? -6.41 3.039 2.885 1 93.12 16 GLY B O 1
ATOM 1169 N N . LEU B 1 17 ? -5.852 2.238 0.856 1 90.31 17 LEU B N 1
ATOM 1170 C CA . LEU B 1 17 ? -4.492 2.766 0.924 1 90.31 17 LEU B CA 1
ATOM 1171 C C . LEU B 1 17 ? -4.504 4.289 0.984 1 90.31 17 LEU B C 1
ATOM 1173 O O . LEU B 1 17 ? -3.705 4.891 1.706 1 90.31 17 LEU B O 1
ATOM 1177 N N . SER B 1 18 ? -5.355 4.895 0.282 1 88.75 18 SER B N 1
ATOM 1178 C CA . SER B 1 18 ? -5.4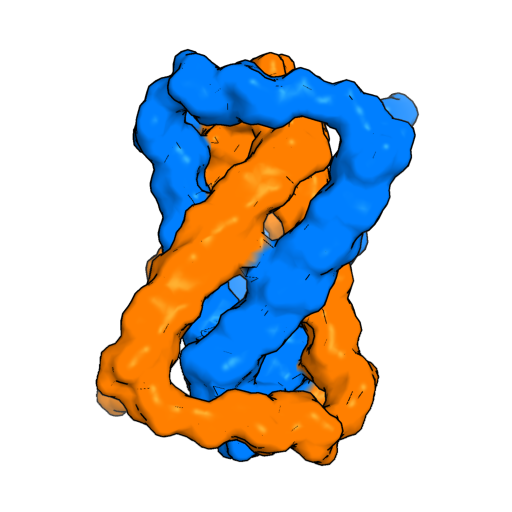69 6.352 0.312 1 88.75 18 SER B CA 1
ATOM 1179 C C . SER B 1 18 ? -5.98 6.836 1.664 1 88.75 18 SER B C 1
ATOM 1181 O O . SER B 1 18 ? -5.504 7.844 2.188 1 88.75 18 SER B O 1
ATOM 1183 N N . VAL B 1 19 ? -6.934 6.105 2.172 1 90.56 19 VAL B N 1
ATOM 1184 C CA . VAL B 1 19 ? -7.453 6.438 3.492 1 90.56 19 VAL B CA 1
ATOM 1185 C C . VAL B 1 19 ? -6.352 6.281 4.539 1 90.56 19 VAL B C 1
ATOM 1187 O O . VAL B 1 19 ? -6.199 7.129 5.422 1 90.56 19 VAL B O 1
ATOM 1190 N N . GLU B 1 20 ? -5.629 5.234 4.391 1 90.88 20 GLU B N 1
ATOM 1191 C CA . GLU B 1 20 ? -4.5 5.004 5.285 1 90.88 20 GLU B CA 1
ATOM 1192 C C . GLU B 1 20 ? -3.504 6.16 5.23 1 90.88 20 GLU B C 1
ATOM 1194 O O . GLU B 1 20 ? -3.031 6.629 6.27 1 90.88 20 GLU B O 1
ATOM 1199 N N . ALA B 1 21 ? -3.223 6.633 4.035 1 88.56 21 ALA B N 1
ATOM 1200 C CA . ALA B 1 21 ? -2.312 7.762 3.854 1 88.56 21 ALA B CA 1
ATOM 1201 C C . ALA B 1 21 ? -2.84 9.008 4.559 1 88.56 21 ALA B C 1
ATOM 1203 O O . ALA B 1 21 ? -2.078 9.727 5.207 1 88.56 21 ALA B O 1
ATOM 1204 N N . GLY B 1 22 ? -4.066 9.203 4.488 1 87.62 22 GLY B N 1
ATOM 1205 C CA . GLY B 1 22 ? -4.688 10.352 5.129 1 87.62 22 GLY B CA 1
ATOM 1206 C C . GLY B 1 22 ? -4.668 10.273 6.645 1 87.62 22 GLY B C 1
ATOM 1207 O O . GLY B 1 22 ? -4.582 11.297 7.32 1 87.62 22 GLY B O 1
ATOM 1208 N N . LEU B 1 23 ? -4.77 9.094 7.145 1 88.5 23 LEU B N 1
ATOM 1209 C CA . LEU B 1 23 ? -4.789 8.891 8.586 1 88.5 23 LEU B CA 1
ATOM 1210 C C . LEU B 1 23 ? -3.379 8.984 9.172 1 88.5 23 LEU B C 1
ATOM 1212 O O . LEU B 1 23 ? -3.193 9.469 10.281 1 88.5 23 LEU B O 1
ATOM 1216 N N . LEU B 1 24 ? -2.441 8.594 8.375 1 88.62 24 LEU B N 1
ATOM 1217 C CA . LEU B 1 24 ? -1.073 8.477 8.867 1 88.62 24 LEU B CA 1
ATOM 1218 C C . LEU B 1 24 ? -0.396 9.844 8.93 1 88.62 24 LEU B C 1
ATOM 1220 O O . LEU B 1 24 ? 0.452 10.086 9.789 1 88.62 24 LEU B O 1
ATOM 1224 N N . GLY B 1 25 ? -0.81 10.68 8.055 1 84.94 25 GLY B N 1
ATOM 1225 C CA . GLY B 1 25 ? -0.223 12.008 8.055 1 84.94 25 GLY B CA 1
ATOM 1226 C C . GLY B 1 25 ? -0.319 12.703 9.398 1 84.94 25 GLY B C 1
ATOM 1227 O O . GLY B 1 25 ? 0.695 12.914 10.07 1 84.94 25 GLY B O 1
ATOM 1228 N N . PRO B 1 26 ? -1.511 12.969 9.828 1 84 26 PRO B N 1
ATOM 1229 C CA . PRO B 1 26 ? -1.691 13.617 11.133 1 84 26 PRO B CA 1
ATOM 1230 C C . PRO B 1 26 ? -1.149 12.781 12.281 1 84 26 PRO B C 1
ATOM 1232 O O . PRO B 1 26 ? -0.609 13.328 13.25 1 84 26 PRO B O 1
ATOM 1235 N N . LEU B 1 27 ? -1.245 11.508 12.227 1 86.5 27 LEU B N 1
ATOM 1236 C CA . LEU B 1 27 ? -0.735 10.633 13.281 1 86.5 27 LEU B CA 1
ATOM 1237 C C . LEU B 1 27 ? 0.781 10.75 13.398 1 86.5 27 LEU B C 1
ATOM 1239 O O . LEU B 1 27 ? 1.317 10.852 14.5 1 86.5 27 LEU B O 1
ATOM 1243 N N . GLY B 1 28 ? 1.398 10.734 12.242 1 89.31 28 GLY B N 1
ATOM 1244 C CA . GLY B 1 28 ? 2.846 10.883 12.227 1 89.31 28 GLY B CA 1
ATOM 1245 C C . GLY B 1 28 ? 3.312 12.227 12.758 1 89.31 28 GLY B C 1
ATOM 1246 O O . GLY B 1 28 ? 4.336 12.305 13.445 1 89.31 28 GLY B O 1
ATOM 1247 N N . GLU B 1 29 ? 2.588 13.242 12.492 1 86.5 29 GLU B N 1
ATOM 1248 C CA . GLU B 1 29 ? 2.93 14.578 12.969 1 86.5 29 GLU B CA 1
ATOM 1249 C C . GLU B 1 29 ? 2.76 14.695 14.477 1 86.5 29 GLU B C 1
ATOM 1251 O O . GLU B 1 29 ? 3.518 15.406 15.141 1 86.5 29 GLU B O 1
ATOM 1256 N N . GLU B 1 30 ? 1.871 13.961 14.992 1 83.75 30 GLU B N 1
ATOM 1257 C CA . GLU B 1 30 ? 1.548 14.086 16.406 1 83.75 30 GLU B CA 1
ATOM 1258 C C . GLU B 1 30 ? 2.461 13.203 17.25 1 83.75 30 GLU B C 1
ATOM 1260 O O . GLU B 1 30 ? 2.951 13.641 18.297 1 83.75 30 GLU B O 1
ATOM 1265 N N . ILE B 1 31 ? 2.74 11.992 16.812 1 86.94 31 ILE B N 1
ATOM 1266 C CA . ILE B 1 31 ? 3.414 11.086 17.719 1 86.94 31 ILE B CA 1
ATOM 1267 C C . ILE B 1 31 ? 4.754 10.648 17.125 1 86.94 31 ILE B C 1
ATOM 1269 O O . ILE B 1 31 ? 5.543 9.969 17.797 1 86.94 31 ILE B O 1
ATOM 1273 N N . GLY B 1 32 ? 4.953 11.055 15.93 1 88.75 32 GLY B N 1
ATOM 1274 C CA . GLY B 1 32 ? 6.168 10.625 15.25 1 88.75 32 GLY B CA 1
ATOM 1275 C C . GLY B 1 32 ? 5.91 9.586 14.172 1 88.75 32 GLY B C 1
ATOM 1276 O O . GLY B 1 32 ? 4.949 8.82 14.258 1 88.75 32 GLY B O 1
ATOM 1277 N N . HIS B 1 33 ? 6.836 9.547 13.281 1 89.69 33 HIS B N 1
ATOM 1278 C CA . HIS B 1 33 ? 6.648 8.695 12.109 1 89.69 33 HIS B CA 1
ATOM 1279 C C . HIS B 1 33 ? 6.836 7.227 12.469 1 89.69 33 HIS B C 1
ATOM 1281 O O . HIS B 1 33 ? 6.059 6.375 12.031 1 89.69 33 HIS B O 1
ATOM 1287 N N . LEU B 1 34 ? 7.832 6.926 13.32 1 89.88 34 LEU B N 1
ATOM 1288 C CA . LEU B 1 34 ? 8.117 5.539 13.664 1 89.88 34 LEU B CA 1
ATOM 1289 C C . LEU B 1 34 ? 7.035 4.977 14.586 1 89.88 34 LEU B C 1
ATOM 1291 O O . LEU B 1 34 ? 6.473 3.914 14.305 1 89.88 34 LEU B O 1
ATOM 1295 N N . PRO B 1 35 ? 6.633 5.746 15.586 1 89.06 35 PRO B N 1
ATOM 1296 C CA . PRO B 1 35 ? 5.559 5.227 16.438 1 89.06 35 PRO B CA 1
ATOM 1297 C C . PRO B 1 35 ? 4.227 5.102 15.703 1 89.06 35 PRO B C 1
ATOM 1299 O O . PRO B 1 35 ? 3.451 4.184 15.969 1 89.06 35 PRO B O 1
ATOM 1302 N N . ALA B 1 36 ? 3.953 5.996 14.812 1 90.56 36 ALA B N 1
ATOM 1303 C CA . ALA B 1 36 ? 2.727 5.914 14.023 1 90.56 36 ALA B CA 1
ATOM 1304 C C . ALA B 1 36 ? 2.699 4.648 13.172 1 90.56 36 ALA B C 1
ATOM 1306 O O . ALA B 1 36 ? 1.689 3.941 13.133 1 90.56 36 ALA B O 1
ATOM 1307 N N . THR B 1 37 ? 3.807 4.395 12.562 1 91.88 37 THR B N 1
ATOM 1308 C CA . THR B 1 37 ? 3.922 3.197 11.734 1 91.88 37 THR B CA 1
ATOM 1309 C C . THR B 1 37 ? 3.791 1.937 12.586 1 91.88 37 THR B C 1
ATOM 1311 O O . THR B 1 37 ? 3.082 1.001 12.211 1 91.88 37 THR B O 1
ATOM 1314 N N . LEU B 1 38 ? 4.445 1.964 13.68 1 90.12 38 LEU B N 1
ATOM 1315 C CA . LEU B 1 38 ? 4.379 0.807 14.562 1 90.12 38 LEU B CA 1
ATOM 1316 C C . LEU B 1 38 ? 2.949 0.562 15.031 1 90.12 38 LEU B C 1
ATOM 1318 O O . LEU B 1 38 ? 2.518 -0.587 15.148 1 90.12 38 LEU B O 1
ATOM 1322 N N . SER B 1 39 ? 2.25 1.618 15.336 1 88.56 39 SER B N 1
ATOM 1323 C CA . SER B 1 39 ? 0.871 1.483 15.797 1 88.56 39 SER B CA 1
ATOM 1324 C C . SER B 1 39 ? 0.006 0.785 14.75 1 88.56 39 SER B C 1
ATOM 1326 O O . SER B 1 39 ? -0.819 -0.066 15.086 1 88.56 39 SER B O 1
ATOM 1328 N N . ILE B 1 40 ? 0.201 1.06 13.539 1 88.38 40 ILE B N 1
ATOM 1329 C CA . ILE B 1 40 ? -0.557 0.459 12.445 1 88.38 40 ILE B CA 1
ATOM 1330 C C . ILE B 1 40 ? -0.189 -1.017 12.312 1 88.38 40 ILE B C 1
ATOM 1332 O O . ILE B 1 40 ? -1.067 -1.871 12.172 1 88.38 40 ILE B O 1
ATOM 1336 N N . PHE B 1 41 ? 1.052 -1.316 12.391 1 91.25 41 PHE B N 1
ATOM 1337 C CA . PHE B 1 41 ? 1.514 -2.693 12.273 1 91.25 41 PHE B CA 1
ATOM 1338 C C . PHE B 1 41 ? 1.08 -3.514 13.484 1 91.25 41 PHE B C 1
ATOM 1340 O O . PHE B 1 41 ? 0.796 -4.707 13.359 1 91.25 41 PHE B O 1
ATOM 1347 N N . MET B 1 42 ? 0.989 -2.852 14.617 1 89.19 42 MET B N 1
ATOM 1348 C CA . MET B 1 42 ? 0.545 -3.555 15.82 1 89.19 42 MET B CA 1
ATOM 1349 C C . MET B 1 42 ? -0.947 -3.861 15.75 1 89.19 42 MET B C 1
ATOM 1351 O O . MET B 1 42 ? -1.368 -4.98 16.047 1 89.19 42 MET B O 1
ATOM 1355 N N . VAL B 1 43 ? -1.689 -2.887 15.391 1 90.31 43 VAL B N 1
ATOM 1356 C CA . VAL B 1 43 ? -3.129 -3.092 15.258 1 90.31 43 VAL B CA 1
ATOM 1357 C C . VAL B 1 43 ? -3.404 -4.16 14.203 1 90.31 43 VAL B C 1
ATOM 1359 O O . VAL B 1 43 ? -4.176 -5.094 14.438 1 90.31 43 VAL B O 1
ATOM 1362 N N . GLY B 1 44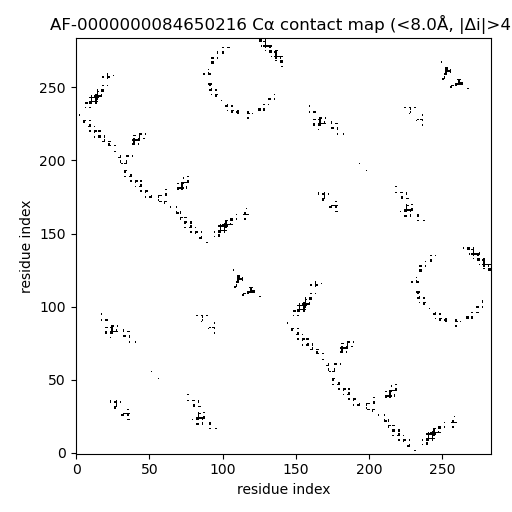 ? -2.738 -4.027 13.062 1 91.38 44 GLY B N 1
ATOM 1363 C CA . GLY B 1 44 ? -2.896 -5.023 12.016 1 91.38 44 GLY B CA 1
ATOM 1364 C C . GLY B 1 44 ? -2.428 -6.406 12.43 1 91.38 44 GLY B C 1
ATOM 1365 O O . GLY B 1 44 ? -3.104 -7.402 12.164 1 91.38 44 GLY B O 1
ATOM 1366 N N . GLY B 1 45 ? -1.294 -6.453 13.062 1 91.25 45 GLY B N 1
ATOM 1367 C CA . GLY B 1 45 ? -0.78 -7.723 13.555 1 91.25 45 GLY B CA 1
ATOM 1368 C C . GLY B 1 45 ? -1.704 -8.398 14.547 1 91.25 45 GLY B C 1
ATOM 1369 O O . GLY B 1 45 ? -1.898 -9.609 14.5 1 91.25 45 GLY B O 1
ATOM 1370 N N . LEU B 1 46 ? -2.211 -7.625 15.414 1 90.81 46 LEU B N 1
ATOM 1371 C CA . LEU B 1 46 ? -3.123 -8.156 16.422 1 90.81 46 LEU B CA 1
ATOM 1372 C C . LEU B 1 46 ? -4.391 -8.703 15.766 1 90.81 46 LEU B C 1
ATOM 1374 O O . LEU B 1 46 ? -4.852 -9.797 16.109 1 90.81 46 LEU B O 1
ATOM 1378 N N . LEU B 1 47 ? -4.953 -7.977 14.867 1 90.94 47 LEU B N 1
ATOM 1379 C CA . LEU B 1 47 ? -6.16 -8.414 14.172 1 90.94 47 LEU B CA 1
ATOM 1380 C C . LEU B 1 47 ? -5.914 -9.711 13.414 1 90.94 47 LEU B C 1
ATOM 1382 O O . LEU B 1 47 ? -6.746 -10.617 13.438 1 90.94 47 LEU B O 1
ATOM 1386 N N . LEU B 1 48 ? -4.777 -9.781 12.836 1 91.38 48 LEU B N 1
ATOM 1387 C CA . LEU B 1 48 ? -4.438 -10.984 12.07 1 91.38 48 LEU B CA 1
ATOM 1388 C C . LEU B 1 48 ? -4.215 -12.172 13 1 91.38 48 LEU B C 1
ATOM 1390 O O . LEU B 1 48 ? -4.609 -13.297 12.688 1 91.38 48 LEU B O 1
ATOM 1394 N N . THR B 1 49 ? -3.547 -11.906 14.117 1 89 49 THR B N 1
ATOM 1395 C CA . THR B 1 49 ? -3.324 -12.969 15.094 1 89 49 THR B CA 1
ATOM 1396 C C . THR B 1 49 ? -4.648 -13.508 15.617 1 89 49 THR B C 1
ATOM 1398 O O . THR B 1 49 ? -4.832 -14.727 15.734 1 89 49 THR B O 1
ATOM 1401 N N . LEU B 1 50 ? -5.52 -12.609 15.867 1 90.38 50 LEU B N 1
ATOM 1402 C CA . LEU B 1 50 ? -6.836 -13.023 16.344 1 90.38 50 LEU B CA 1
ATOM 1403 C C . LEU B 1 50 ? -7.566 -13.828 15.273 1 90.38 50 LEU B C 1
ATOM 1405 O O . LEU B 1 50 ? -8.188 -14.852 15.578 1 90.38 50 LEU B O 1
ATOM 1409 N N . ALA B 1 51 ? -7.48 -13.414 14.031 1 87.94 51 ALA B N 1
ATOM 1410 C CA . ALA B 1 51 ? -8.109 -14.133 12.922 1 87.94 51 ALA B CA 1
ATOM 1411 C C . ALA B 1 51 ? -7.512 -15.523 12.758 1 87.94 51 ALA B C 1
ATOM 1413 O O . ALA B 1 51 ? -8.219 -16.469 12.414 1 87.94 51 ALA B O 1
ATOM 1414 N N . MET B 1 52 ? -6.25 -15.641 13.062 1 86.75 52 MET B N 1
ATOM 1415 C CA . MET B 1 52 ? -5.547 -16.906 12.883 1 86.75 52 MET B CA 1
ATOM 1416 C C . MET B 1 52 ? -5.941 -17.906 13.961 1 86.75 52 MET B C 1
ATOM 1418 O O . MET B 1 52 ? -5.91 -19.125 13.727 1 86.75 52 MET B O 1
ATOM 1422 N N . ILE B 1 53 ? -6.137 -17.344 15.125 1 84.19 53 ILE B N 1
ATOM 1423 C CA . ILE B 1 53 ? -6.574 -18.219 16.203 1 84.19 53 ILE B CA 1
ATOM 1424 C C . ILE B 1 53 ? -7.867 -18.922 15.812 1 84.19 53 ILE B C 1
ATOM 1426 O O . ILE B 1 53 ? -8.055 -20.109 16.125 1 84.19 53 ILE B O 1
ATOM 1430 N N . PHE B 1 54 ? -8.562 -18.297 15 1 84.06 54 PHE B N 1
ATOM 1431 C CA . PHE B 1 54 ? -9.852 -18.859 14.617 1 84.06 54 PHE B CA 1
ATOM 1432 C C . PHE B 1 54 ? -9.711 -19.75 13.391 1 84.06 54 PHE B C 1
ATOM 1434 O O . PHE B 1 54 ? -10.484 -20.703 13.211 1 84.06 54 PHE B O 1
ATOM 1441 N N . THR B 1 55 ? -8.758 -19.547 12.562 1 80 55 THR B N 1
ATOM 1442 C CA . THR B 1 55 ? -8.625 -20.312 11.328 1 80 55 THR B CA 1
ATOM 1443 C C . THR B 1 55 ? -7.594 -21.422 11.492 1 80 55 THR B C 1
ATOM 1445 O O . THR B 1 55 ? -7.582 -22.391 10.727 1 80 55 THR B O 1
ATOM 1448 N N . ARG B 1 56 ? -6.746 -21.375 12.477 1 74.31 56 ARG B N 1
ATOM 1449 C CA . ARG B 1 56 ? -5.734 -22.359 12.852 1 74.31 56 ARG B CA 1
ATOM 1450 C C . ARG B 1 56 ? -4.914 -22.781 11.641 1 74.31 56 ARG B C 1
ATOM 1452 O O . ARG B 1 56 ? -4.852 -23.969 11.312 1 74.31 56 ARG B O 1
ATOM 1459 N N . PRO B 1 57 ? -4.379 -21.766 11.016 1 74.38 57 PRO B N 1
ATOM 1460 C CA . PRO B 1 57 ? -3.564 -22.203 9.875 1 74.38 57 PRO B CA 1
ATOM 1461 C C . PRO B 1 57 ? -2.256 -22.859 10.305 1 74.38 57 PRO B C 1
ATOM 1463 O O . PRO B 1 57 ? -1.886 -22.812 11.477 1 74.38 57 PRO B O 1
ATOM 1466 N N . ARG B 1 58 ? -1.629 -23.656 9.422 1 74.56 58 ARG B N 1
ATOM 1467 C CA . ARG B 1 58 ? -0.337 -24.281 9.695 1 74.56 58 ARG B CA 1
ATOM 1468 C C . ARG B 1 58 ? 0.789 -23.25 9.625 1 74.56 58 ARG B C 1
ATOM 1470 O O . ARG B 1 58 ? 1.376 -23.031 8.562 1 74.56 58 ARG B O 1
ATOM 1477 N N . LEU B 1 59 ? 1.057 -22.609 10.68 1 75.12 59 LEU B N 1
ATOM 1478 C CA . LEU B 1 59 ? 2.08 -21.578 10.766 1 75.12 59 LEU B CA 1
ATOM 1479 C C . LEU B 1 59 ? 3.467 -22.172 10.523 1 75.12 59 LEU B C 1
ATOM 1481 O O . LEU B 1 59 ? 4.387 -21.438 10.133 1 75.12 59 LEU B O 1
ATOM 1485 N N . THR B 1 60 ? 3.631 -23.391 10.727 1 74.88 60 THR B N 1
ATOM 1486 C CA . THR B 1 60 ? 4.922 -24.047 10.586 1 74.88 60 THR B CA 1
ATOM 1487 C C . THR B 1 60 ? 5.402 -24 9.133 1 74.88 60 THR B C 1
ATOM 1489 O O . THR B 1 60 ? 6.602 -24.078 8.867 1 74.88 60 THR B O 1
ATOM 1492 N N . LEU B 1 61 ? 4.512 -23.844 8.289 1 75.69 61 LEU B N 1
ATOM 1493 C CA . LEU B 1 61 ? 4.859 -23.812 6.871 1 75.69 61 LEU B CA 1
ATOM 1494 C C . LEU B 1 61 ? 5.613 -22.531 6.535 1 75.69 61 LEU B C 1
ATOM 1496 O O . LEU B 1 61 ? 6.359 -22.469 5.551 1 75.69 61 LEU B O 1
ATOM 1500 N N . MET B 1 62 ? 5.422 -21.562 7.395 1 75.75 62 MET B N 1
ATOM 1501 C CA . MET B 1 62 ? 6.078 -20.281 7.16 1 75.75 62 MET B CA 1
ATOM 1502 C C . MET B 1 62 ? 7.594 -20.422 7.246 1 75.75 62 MET B C 1
ATOM 1504 O O . MET B 1 62 ? 8.32 -19.766 6.512 1 75.75 62 MET B O 1
ATOM 1508 N N . PHE B 1 63 ? 7.984 -21.312 8.078 1 76.44 63 PHE B N 1
ATOM 1509 C CA . PHE B 1 63 ? 9.414 -21.469 8.312 1 76.44 63 PHE B CA 1
ATOM 1510 C C . PHE B 1 63 ? 10.047 -22.344 7.238 1 76.44 63 PHE B C 1
ATOM 1512 O O . PHE B 1 63 ? 11.273 -22.453 7.16 1 76.44 63 PHE B O 1
ATOM 1519 N N . GLN B 1 64 ? 9.266 -22.844 6.371 1 77.56 64 GLN B N 1
ATOM 1520 C CA . GLN B 1 64 ? 9.766 -23.703 5.305 1 77.56 64 GLN B CA 1
ATOM 1521 C C . GLN B 1 64 ? 9.875 -22.953 3.988 1 77.56 64 GLN B C 1
ATOM 1523 O O . GLN B 1 64 ? 10.383 -23.484 3 1 77.56 64 GLN B O 1
ATOM 1528 N N . GLN B 1 65 ? 9.547 -21.766 4.07 1 79.25 65 GLN B N 1
ATOM 1529 C CA . GLN B 1 65 ? 9.578 -20.969 2.844 1 79.25 65 GLN B CA 1
ATOM 1530 C C . GLN B 1 65 ? 10.93 -20.281 2.668 1 79.25 65 GLN B C 1
ATOM 1532 O O . GLN B 1 65 ? 11.617 -20 3.648 1 79.25 65 GLN B O 1
ATOM 1537 N N . PRO B 1 66 ? 11.312 -20.109 1.314 1 81.06 66 PRO B N 1
ATOM 1538 C CA . PRO B 1 66 ? 12.531 -19.312 1.098 1 81.06 66 PRO B CA 1
ATOM 1539 C C . PRO B 1 66 ? 12.492 -17.953 1.799 1 81.06 66 PRO B C 1
ATOM 1541 O O . PRO B 1 66 ? 11.469 -17.266 1.761 1 81.06 66 PRO B O 1
ATOM 1544 N N . ARG B 1 67 ? 13.57 -17.641 2.482 1 79.88 67 ARG B N 1
ATOM 1545 C CA . ARG B 1 67 ? 13.656 -16.453 3.326 1 79.88 67 ARG B CA 1
ATOM 1546 C C . ARG B 1 67 ? 13.445 -15.188 2.51 1 79.88 67 ARG B C 1
ATOM 1548 O O . ARG B 1 67 ? 12.992 -14.164 3.039 1 79.88 67 ARG B O 1
ATOM 1555 N N . TRP B 1 68 ? 13.695 -15.273 1.253 1 81.62 68 TRP B N 1
ATOM 1556 C CA . TRP B 1 68 ? 13.578 -14.07 0.428 1 81.62 68 TRP B CA 1
ATOM 1557 C C . TRP B 1 68 ? 12.117 -13.664 0.255 1 81.62 68 TRP B C 1
ATOM 1559 O O . TRP B 1 68 ? 11.82 -12.508 -0.027 1 81.62 68 TRP B O 1
ATOM 1569 N N . LEU B 1 69 ? 11.195 -14.547 0.492 1 81.81 69 LEU B N 1
ATOM 1570 C CA . LEU B 1 69 ? 9.773 -14.25 0.384 1 81.81 69 LEU B CA 1
ATOM 1571 C C . LEU B 1 69 ? 9.305 -13.398 1.557 1 81.81 69 LEU B C 1
ATOM 1573 O O . LEU B 1 69 ? 8.312 -12.672 1.447 1 81.81 69 LEU B O 1
ATOM 1577 N N . LEU B 1 70 ? 10.148 -13.438 2.584 1 82 70 LEU B N 1
ATOM 1578 C CA . LEU B 1 70 ? 9.773 -12.703 3.785 1 82 70 LEU B CA 1
ATOM 1579 C C . LEU B 1 70 ? 10.281 -11.273 3.73 1 82 70 LEU B C 1
ATOM 1581 O O . LEU B 1 70 ? 9.891 -10.438 4.551 1 82 70 LEU B O 1
ATOM 1585 N N . THR B 1 71 ? 11.031 -10.945 2.66 1 84.88 71 THR B N 1
ATOM 1586 C CA . THR B 1 71 ? 11.562 -9.594 2.518 1 84.88 71 THR B CA 1
ATOM 1587 C C . THR B 1 71 ? 10.438 -8.594 2.25 1 84.88 71 THR B C 1
ATOM 1589 O O . THR B 1 71 ? 10.625 -7.387 2.414 1 84.88 71 THR B O 1
ATOM 1592 N N . GLY B 1 72 ? 9.273 -9.125 1.884 1 84.31 72 GLY B N 1
ATOM 1593 C CA . GLY B 1 72 ? 8.102 -8.266 1.742 1 84.31 72 GLY B CA 1
ATOM 1594 C C . GLY B 1 72 ? 7.723 -7.559 3.027 1 84.31 72 GLY B C 1
ATOM 1595 O O . GLY B 1 72 ? 7.168 -6.461 2.996 1 84.31 72 GLY B O 1
ATOM 1596 N N . GLY B 1 73 ? 8.141 -8.172 4.148 1 87 73 GLY B N 1
ATOM 1597 C CA . GLY B 1 73 ? 7.84 -7.594 5.449 1 87 73 GLY B CA 1
ATOM 1598 C C . GLY B 1 73 ? 8.648 -6.348 5.75 1 87 73 GLY B C 1
ATOM 1599 O O . GLY B 1 73 ? 8.273 -5.551 6.613 1 87 73 GLY B O 1
ATOM 1600 N N . ILE B 1 74 ? 9.695 -6.145 4.992 1 91 74 ILE B N 1
ATOM 1601 C CA . ILE B 1 74 ? 10.539 -4.965 5.172 1 91 74 ILE B CA 1
ATOM 1602 C C . ILE B 1 74 ? 9.969 -3.797 4.367 1 91 74 ILE B C 1
ATOM 1604 O O . ILE B 1 74 ? 10.047 -2.645 4.797 1 91 74 ILE B O 1
ATOM 1608 N N . LEU B 1 75 ? 9.328 -4.098 3.314 1 92.12 75 LEU B N 1
ATOM 1609 C CA . LEU B 1 75 ? 8.828 -3.084 2.395 1 92.12 75 LEU B CA 1
ATOM 1610 C C . LEU B 1 75 ? 7.598 -2.389 2.971 1 92.12 75 LEU B C 1
ATOM 1612 O O . LEU B 1 75 ? 7.402 -1.189 2.756 1 92.12 75 LEU B O 1
ATOM 1616 N N . GLY B 1 76 ? 6.895 -3.131 3.77 1 89 76 GLY B N 1
ATOM 1617 C CA . GLY B 1 76 ? 5.691 -2.58 4.379 1 89 76 GLY B CA 1
ATOM 1618 C C . GLY B 1 76 ? 5.973 -1.394 5.281 1 89 76 GLY B C 1
ATOM 1619 O O . GLY B 1 76 ? 5.488 -0.289 5.035 1 89 76 GLY B O 1
ATOM 1620 N N . PRO B 1 77 ? 6.832 -1.613 6.238 1 92.56 77 PRO B N 1
ATOM 1621 C CA . PRO B 1 77 ? 7.16 -0.517 7.152 1 92.56 77 PRO B CA 1
ATOM 1622 C C . PRO B 1 77 ? 7.793 0.677 6.438 1 92.56 77 PRO B C 1
ATOM 1624 O O . PRO B 1 77 ? 7.535 1.826 6.805 1 92.56 77 PRO B O 1
ATOM 1627 N N . ILE B 1 78 ? 8.594 0.436 5.438 1 93.38 78 ILE B N 1
ATOM 1628 C CA . ILE B 1 78 ? 9.211 1.516 4.676 1 93.38 78 ILE B CA 1
ATOM 1629 C C . ILE B 1 78 ? 8.133 2.326 3.963 1 93.38 78 ILE B C 1
ATOM 1631 O O . ILE B 1 78 ? 8.141 3.559 4.004 1 93.38 78 ILE B O 1
ATOM 1635 N N . TYR B 1 79 ? 7.223 1.675 3.4 1 92.94 79 TYR B N 1
ATOM 1636 C CA . TYR B 1 79 ? 6.098 2.311 2.723 1 92.94 79 TYR B CA 1
ATOM 1637 C C . TYR B 1 79 ? 5.297 3.174 3.688 1 92.94 79 TYR B C 1
ATOM 1639 O O . TYR B 1 79 ? 5.004 4.336 3.395 1 92.94 79 TYR B O 1
ATOM 1647 N N . VAL B 1 80 ? 4.98 2.668 4.812 1 92.62 80 VAL B N 1
ATOM 1648 C CA . VAL B 1 80 ? 4.133 3.373 5.773 1 92.62 80 VAL B CA 1
ATOM 1649 C C . VAL B 1 80 ? 4.879 4.582 6.328 1 92.62 80 VAL B C 1
ATOM 1651 O O . VAL B 1 80 ? 4.301 5.66 6.484 1 92.62 80 VAL B O 1
ATOM 1654 N N . ILE B 1 81 ? 6.156 4.426 6.582 1 93.5 81 ILE B N 1
ATOM 1655 C CA . ILE B 1 81 ? 6.949 5.547 7.066 1 93.5 81 ILE B CA 1
ATOM 1656 C C . ILE B 1 81 ? 6.957 6.664 6.027 1 93.5 81 ILE B C 1
ATOM 1658 O O . ILE B 1 81 ? 6.785 7.84 6.363 1 93.5 81 ILE B O 1
ATOM 1662 N N . ILE B 1 82 ? 7.129 6.316 4.809 1 94 82 ILE B N 1
ATOM 1663 C CA . ILE B 1 82 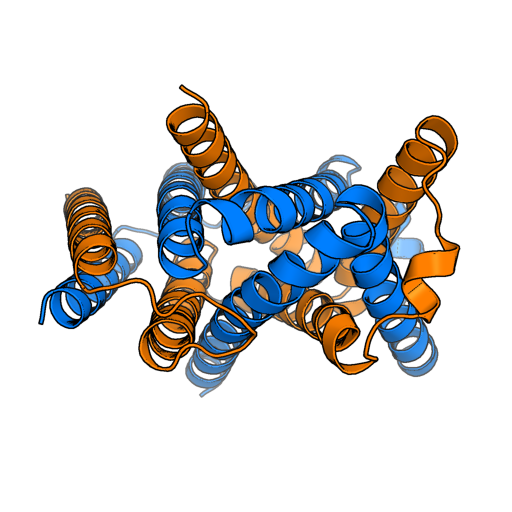? 7.164 7.309 3.736 1 94 82 ILE B CA 1
ATOM 1664 C C . ILE B 1 82 ? 5.812 8.016 3.645 1 94 82 ILE B C 1
ATOM 1666 O O . ILE B 1 82 ? 5.754 9.219 3.4 1 94 82 ILE B O 1
ATOM 1670 N N . LEU B 1 83 ? 4.738 7.297 3.879 1 91.31 83 LEU B N 1
ATOM 1671 C CA . LEU B 1 83 ? 3.414 7.914 3.891 1 91.31 83 LEU B CA 1
ATOM 1672 C C . LEU B 1 83 ? 3.311 8.961 4.996 1 91.31 83 LEU B C 1
ATOM 1674 O O . LEU B 1 83 ? 2.785 10.047 4.777 1 91.31 83 LEU B O 1
ATOM 1678 N N . THR B 1 84 ? 3.82 8.609 6.168 1 90.25 84 THR B N 1
ATOM 1679 C CA . THR B 1 84 ? 3.717 9.508 7.312 1 90.25 84 THR B CA 1
ATOM 1680 C C . THR B 1 84 ? 4.527 10.773 7.078 1 90.25 84 THR B C 1
ATOM 1682 O O . THR B 1 84 ? 4.172 11.844 7.578 1 90.25 84 THR B O 1
ATOM 1685 N N . VAL B 1 85 ? 5.574 10.633 6.309 1 91.5 85 VAL B N 1
ATOM 1686 C CA . VAL B 1 85 ? 6.469 11.758 6.078 1 91.5 85 VAL B CA 1
ATOM 1687 C C . VAL B 1 85 ? 5.961 12.594 4.906 1 91.5 85 VAL B C 1
ATOM 1689 O O . VAL B 1 85 ? 5.953 13.82 4.969 1 91.5 85 VAL B O 1
ATOM 1692 N N . ALA B 1 86 ? 5.531 11.953 3.914 1 91.5 86 ALA B N 1
ATOM 1693 C CA . ALA B 1 86 ? 5.254 12.617 2.643 1 91.5 86 ALA B CA 1
ATOM 1694 C C . ALA B 1 86 ? 3.875 13.273 2.652 1 91.5 86 ALA B C 1
ATOM 1696 O O . ALA B 1 86 ? 3.707 14.391 2.158 1 91.5 86 ALA B O 1
ATOM 1697 N N . THR B 1 87 ? 2.93 12.695 3.26 1 87.69 87 THR B N 1
ATOM 1698 C CA . THR B 1 87 ? 1.537 13.109 3.135 1 87.69 87 THR B CA 1
ATOM 1699 C C . THR B 1 87 ? 1.331 14.492 3.744 1 87.69 87 THR B C 1
ATOM 1701 O O . THR B 1 87 ? 0.695 15.359 3.137 1 87.69 87 THR B O 1
ATOM 1704 N N . PRO B 1 88 ? 1.892 14.766 4.938 1 85.31 88 PRO B N 1
ATOM 1705 C CA . PRO B 1 88 ? 1.712 16.109 5.496 1 85.31 88 PRO B CA 1
ATOM 1706 C C . PRO B 1 88 ? 2.457 17.188 4.711 1 85.31 88 PRO B C 1
ATOM 1708 O O . PRO B 1 88 ? 2.096 18.359 4.773 1 85.31 88 PRO B O 1
ATOM 1711 N N . PHE B 1 89 ? 3.434 16.75 3.916 1 84.69 89 PHE B N 1
ATOM 1712 C CA . PHE B 1 89 ? 4.285 17.719 3.227 1 84.69 89 PHE B CA 1
ATOM 1713 C C . PHE B 1 89 ? 3.73 18.031 1.844 1 84.69 89 PHE B C 1
ATOM 1715 O O . PHE B 1 89 ? 3.707 19.188 1.43 1 84.69 89 PHE B O 1
ATOM 1722 N N . VAL B 1 90 ? 3.27 17 1.16 1 82.56 90 VAL B N 1
ATOM 1723 C CA . VAL B 1 90 ? 2.906 17.234 -0.235 1 82.56 90 VAL B CA 1
ATOM 1724 C C . VAL B 1 90 ? 1.418 16.953 -0.434 1 82.56 90 VAL B C 1
ATOM 1726 O O . VAL B 1 90 ? 0.851 17.297 -1.474 1 82.56 90 VAL B O 1
ATOM 1729 N N . GLY B 1 91 ? 0.755 16.359 0.531 1 80.56 91 GLY B N 1
ATOM 1730 C CA . GLY B 1 91 ? -0.652 16 0.418 1 80.56 91 GLY B CA 1
ATOM 1731 C C . GLY B 1 91 ? -0.878 14.57 -0.003 1 80.56 91 GLY B C 1
ATOM 1732 O O . GLY B 1 91 ? 0.038 13.914 -0.502 1 80.56 91 GLY B O 1
ATOM 1733 N N . VAL B 1 92 ? -2.098 14.109 0.243 1 83.19 92 VAL B N 1
ATOM 1734 C CA . VAL B 1 92 ? -2.449 12.727 -0.054 1 83.19 92 VAL B CA 1
ATOM 1735 C C . VAL B 1 92 ? -2.43 12.5 -1.564 1 83.19 92 VAL B C 1
ATOM 1737 O O . VAL B 1 92 ? -1.876 11.508 -2.043 1 83.19 92 VAL B O 1
ATOM 1740 N N . GLY B 1 93 ? -2.904 13.391 -2.27 1 79.44 93 GLY B N 1
ATOM 1741 C CA . GLY B 1 93 ? -2.977 13.266 -3.717 1 79.44 93 GLY B CA 1
ATOM 1742 C C . GLY B 1 93 ? -1.615 13.117 -4.371 1 79.44 93 GLY B C 1
ATOM 1743 O O . GLY B 1 93 ? -1.38 12.164 -5.117 1 79.44 93 GLY B O 1
ATOM 1744 N N . VAL B 1 94 ? -0.736 13.984 -4.031 1 78.75 94 VAL B N 1
ATOM 1745 C CA . VAL B 1 94 ? 0.603 13.977 -4.613 1 78.75 94 VAL B CA 1
ATO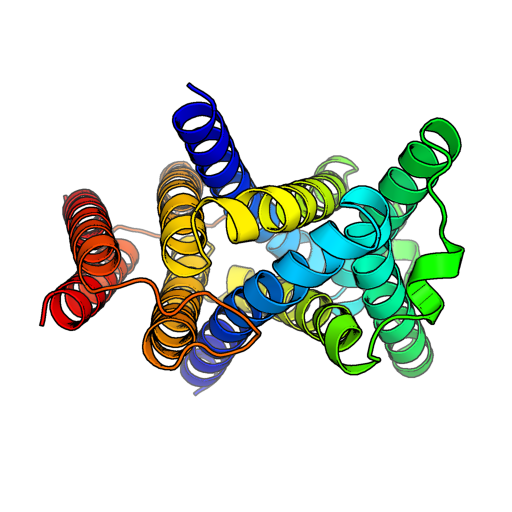M 1746 C C . VAL B 1 94 ? 1.354 12.727 -4.16 1 78.75 94 VAL B C 1
ATOM 1748 O O . VAL B 1 94 ? 2.068 12.102 -4.953 1 78.75 94 VAL B O 1
ATOM 1751 N N . THR B 1 95 ? 1.171 12.414 -2.939 1 85.88 95 THR B N 1
ATOM 1752 C CA . THR B 1 95 ? 1.797 11.203 -2.414 1 85.88 95 THR B CA 1
ATOM 1753 C C . THR B 1 95 ? 1.327 9.969 -3.18 1 85.88 95 THR B C 1
ATOM 1755 O O . THR B 1 95 ? 2.143 9.148 -3.604 1 85.88 95 THR B O 1
ATOM 1758 N N . MET B 1 96 ? 0.081 9.867 -3.396 1 82.88 96 MET B N 1
ATOM 1759 C CA . MET B 1 96 ? -0.476 8.703 -4.074 1 82.88 96 MET B CA 1
ATOM 1760 C C . MET B 1 96 ? -0.024 8.648 -5.527 1 82.88 96 MET B C 1
ATOM 1762 O O . MET B 1 96 ? 0.225 7.566 -6.066 1 82.88 96 MET B O 1
ATOM 1766 N N . ILE B 1 97 ? 0.185 9.703 -6.047 1 76.75 97 ILE B N 1
ATOM 1767 C CA . ILE B 1 97 ? 0.652 9.758 -7.426 1 76.75 97 ILE B CA 1
ATOM 1768 C C . ILE B 1 97 ? 2.088 9.25 -7.508 1 76.75 97 ILE B C 1
ATOM 1770 O O . ILE B 1 97 ? 2.436 8.5 -8.422 1 76.75 97 ILE B O 1
ATOM 1774 N N . GLY B 1 98 ? 2.904 9.789 -6.668 1 82.19 98 GLY B N 1
ATOM 1775 C CA . GLY B 1 98 ? 4.266 9.289 -6.629 1 82.19 98 GLY B CA 1
ATOM 1776 C C . GLY B 1 98 ? 4.344 7.789 -6.414 1 82.19 98 GLY B C 1
ATOM 1777 O O . GLY B 1 98 ? 5.113 7.102 -7.09 1 82.19 98 GLY B O 1
ATOM 1778 N N . ILE B 1 99 ? 3.52 7.34 -5.562 1 86 99 ILE B N 1
ATOM 1779 C CA . ILE B 1 99 ? 3.447 5.91 -5.285 1 86 99 ILE B CA 1
ATOM 1780 C C . ILE B 1 99 ? 3.012 5.164 -6.543 1 86 99 ILE B C 1
ATOM 1782 O O . ILE B 1 99 ? 3.596 4.137 -6.895 1 86 99 ILE B O 1
ATOM 1786 N N . LEU B 1 100 ? 2.104 5.688 -7.18 1 79.44 100 LEU B N 1
ATOM 1787 C CA . LEU B 1 100 ? 1.573 5.086 -8.398 1 79.44 100 LEU B CA 1
ATOM 1788 C C . LEU B 1 100 ? 2.66 4.961 -9.461 1 79.44 100 LEU B C 1
ATOM 1790 O O . LEU B 1 100 ? 2.758 3.938 -10.141 1 79.44 100 LEU B O 1
ATOM 1794 N N . CYS B 1 101 ? 3.402 5.969 -9.594 1 79.12 101 CYS B N 1
ATOM 1795 C CA . CYS B 1 101 ? 4.484 5.961 -10.578 1 79.12 101 CYS B CA 1
ATOM 1796 C C . CYS B 1 101 ? 5.461 4.828 -10.297 1 79.12 101 CYS B C 1
ATOM 1798 O O . CYS B 1 101 ? 5.84 4.09 -11.211 1 79.12 101 CYS B O 1
ATOM 1800 N N . GLY B 1 102 ? 5.797 4.73 -9.133 1 84.12 102 GLY B N 1
ATOM 1801 C CA . GLY B 1 102 ? 6.695 3.65 -8.758 1 84.12 102 GLY B CA 1
ATOM 1802 C C . GLY B 1 102 ? 6.07 2.275 -8.898 1 84.12 102 GLY B C 1
ATOM 1803 O O . GLY B 1 102 ? 6.715 1.341 -9.375 1 84.12 102 GLY B O 1
ATOM 1804 N N . GLN B 1 103 ? 4.832 2.232 -8.477 1 84.56 103 GLN B N 1
ATOM 1805 C CA . GLN B 1 103 ? 4.109 0.966 -8.516 1 84.56 103 GLN B CA 1
ATOM 1806 C C . GLN B 1 103 ? 3.967 0.458 -9.945 1 84.56 103 GLN B C 1
ATOM 1808 O O . GLN B 1 103 ? 4.246 -0.709 -10.227 1 84.56 103 GLN B O 1
ATOM 1813 N N . VAL B 1 104 ? 3.574 1.27 -10.789 1 76.69 104 VAL B N 1
ATOM 1814 C CA . VAL B 1 104 ? 3.348 0.884 -12.18 1 76.69 104 VAL B CA 1
ATOM 1815 C C . VAL B 1 104 ? 4.676 0.506 -12.828 1 76.69 104 VAL B C 1
ATOM 1817 O O . VAL B 1 104 ? 4.77 -0.52 -13.508 1 76.69 104 VAL B O 1
ATOM 1820 N N . SER B 1 105 ? 5.645 1.305 -12.648 1 80.12 105 SER B N 1
ATOM 1821 C CA . SER B 1 105 ? 6.949 1.029 -13.242 1 80.12 105 SER B CA 1
ATOM 1822 C C . SER B 1 105 ? 7.484 -0.326 -12.797 1 80.12 105 SER B C 1
ATOM 1824 O O . SER B 1 105 ? 7.941 -1.122 -13.617 1 80.12 105 SER B O 1
ATOM 1826 N N . ALA B 1 106 ? 7.352 -0.592 -11.578 1 86.44 106 ALA B N 1
ATOM 1827 C CA . ALA B 1 106 ? 7.895 -1.834 -11.031 1 86.44 106 ALA B CA 1
ATOM 1828 C C . ALA B 1 106 ? 7.039 -3.029 -11.438 1 86.44 106 ALA B C 1
ATOM 1830 O O . ALA B 1 106 ? 7.562 -4.109 -11.727 1 86.44 106 ALA B O 1
ATOM 1831 N N . SER B 1 107 ? 5.781 -2.865 -11.422 1 83.19 107 SER B N 1
ATOM 1832 C CA . SER B 1 107 ? 4.914 -3.984 -11.781 1 83.19 107 SER B CA 1
ATOM 1833 C C . SER B 1 107 ? 5.117 -4.398 -13.234 1 83.19 107 SER B C 1
ATOM 1835 O O . SER B 1 107 ? 5.074 -5.586 -13.562 1 83.19 107 SER B O 1
ATOM 1837 N N . LEU B 1 108 ? 5.297 -3.473 -14.094 1 73.81 108 LEU B N 1
ATOM 1838 C CA . LEU B 1 108 ? 5.559 -3.77 -15.492 1 73.81 108 LEU B CA 1
ATOM 1839 C C . LEU B 1 108 ? 6.871 -4.531 -15.656 1 73.81 108 LEU B C 1
ATOM 1841 O O . LEU B 1 108 ? 6.961 -5.461 -16.453 1 73.81 108 LEU B O 1
ATOM 1845 N N . ALA B 1 109 ? 7.809 -4.027 -14.977 1 80.19 109 ALA B N 1
ATOM 1846 C CA . ALA B 1 109 ? 9.094 -4.715 -15.023 1 80.19 109 ALA B CA 1
ATOM 1847 C C . ALA B 1 109 ? 8.969 -6.152 -14.516 1 80.19 109 ALA B C 1
ATOM 1849 O O . ALA B 1 109 ? 9.523 -7.078 -15.117 1 80.19 109 ALA B O 1
ATOM 1850 N N . ILE B 1 110 ? 8.227 -6.371 -13.531 1 82.81 110 ILE B N 1
ATOM 1851 C CA . ILE B 1 110 ? 8.047 -7.684 -12.922 1 82.81 110 ILE B CA 1
ATOM 1852 C C . ILE B 1 110 ? 7.289 -8.602 -13.875 1 82.81 110 ILE B C 1
ATOM 1854 O O . ILE B 1 110 ? 7.684 -9.75 -14.086 1 82.81 110 ILE B O 1
ATOM 1858 N N . ASP B 1 111 ? 6.285 -8.109 -14.438 1 75.56 111 ASP B N 1
ATOM 1859 C CA . ASP B 1 111 ? 5.469 -8.922 -15.344 1 75.56 111 ASP B CA 1
ATOM 1860 C C . ASP B 1 111 ? 6.207 -9.203 -16.656 1 75.56 111 ASP B C 1
ATOM 1862 O O . ASP B 1 111 ? 6.094 -10.289 -17.203 1 75.56 111 ASP B O 1
ATOM 1866 N N . HIS B 1 112 ? 6.887 -8.125 -17.172 1 72.5 112 HIS B N 1
ATOM 1867 C CA . HIS B 1 112 ? 7.598 -8.242 -18.438 1 72.5 112 HIS B CA 1
ATOM 1868 C C . HIS B 1 112 ? 8.734 -9.258 -18.344 1 72.5 112 HIS B C 1
ATOM 1870 O O . HIS B 1 112 ? 8.922 -10.078 -19.234 1 72.5 112 HIS B O 1
ATOM 1876 N N . PHE B 1 113 ? 9.406 -9.227 -17.25 1 79.38 113 PHE B N 1
ATOM 1877 C CA . PHE B 1 113 ? 10.57 -10.086 -17.094 1 79.38 113 PHE B CA 1
ATOM 1878 C C . PHE B 1 113 ? 10.203 -11.367 -16.359 1 79.38 113 PHE B C 1
ATOM 1880 O O . PHE B 1 113 ? 11.031 -12.273 -16.234 1 79.38 113 PHE B O 1
ATOM 1887 N N . GLY B 1 114 ? 8.953 -11.445 -15.938 1 76.81 114 GLY B N 1
ATOM 1888 C CA . GLY B 1 114 ? 8.531 -12.625 -15.203 1 76.81 114 GLY B CA 1
ATOM 1889 C C . GLY B 1 114 ? 9.266 -12.805 -13.891 1 76.81 114 GLY B C 1
ATOM 1890 O O . GLY B 1 114 ? 9.672 -13.914 -13.547 1 76.81 114 GLY B O 1
ATOM 1891 N N . LEU B 1 115 ? 9.438 -11.648 -13.281 1 78.38 115 LEU B N 1
ATOM 1892 C CA . LEU B 1 115 ? 10.164 -11.688 -12.016 1 78.38 115 LEU B CA 1
ATOM 1893 C C . LEU B 1 115 ? 9.266 -12.164 -10.883 1 78.38 115 LEU B C 1
ATOM 1895 O O . LEU B 1 115 ? 8.039 -12.047 -10.969 1 78.38 115 LEU B O 1
ATOM 1899 N N . LEU B 1 116 ? 9.781 -12.758 -9.812 1 76.75 116 LEU B N 1
ATOM 1900 C CA . LEU B 1 116 ? 9.109 -13.141 -8.57 1 76.75 116 LEU B CA 1
ATOM 1901 C C . LEU B 1 116 ? 8.055 -14.211 -8.828 1 76.75 116 LEU B C 1
ATOM 1903 O O . LEU B 1 116 ? 7.016 -14.234 -8.172 1 76.75 116 LEU B O 1
ATOM 1907 N N . GLY B 1 117 ? 8.258 -14.914 -9.875 1 67 117 GLY B N 1
ATOM 1908 C CA . GLY B 1 117 ? 7.383 -16.031 -10.148 1 67 117 GLY B CA 1
ATOM 1909 C C . GLY B 1 117 ? 6.121 -15.641 -10.898 1 67 117 GLY B C 1
ATOM 1910 O O . GLY B 1 117 ? 5.145 -16.391 -10.922 1 67 117 GLY B O 1
ATOM 1911 N N . SER B 1 118 ? 6.102 -14.398 -11.25 1 63.38 118 SER B N 1
ATOM 1912 C CA . SER B 1 118 ? 4.922 -13.953 -11.984 1 63.38 118 SER B CA 1
ATOM 1913 C C . SER B 1 118 ? 4.902 -14.508 -13.398 1 63.38 118 SER B C 1
ATOM 1915 O O . SER B 1 118 ? 5.957 -14.719 -14.008 1 63.38 118 SER B O 1
ATOM 1917 N N . GLU B 1 119 ? 3.762 -15.164 -13.719 1 58.75 119 GLU B N 1
ATOM 1918 C CA . GLU B 1 119 ? 3.604 -15.617 -15.094 1 58.75 119 GLU B CA 1
ATOM 1919 C C . GLU B 1 119 ? 3.705 -14.461 -16.078 1 58.75 119 GLU B C 1
ATOM 1921 O O . GLU B 1 119 ? 3.154 -13.383 -15.828 1 58.75 119 GLU B O 1
ATOM 1926 N N . LYS B 1 120 ? 4.836 -14.516 -16.859 1 58.31 120 LYS B N 1
ATOM 1927 C CA . LYS B 1 120 ? 5.004 -13.516 -17.906 1 58.31 120 LYS B CA 1
ATOM 1928 C C . LYS B 1 120 ? 3.666 -13.164 -18.547 1 58.31 120 LYS B C 1
ATOM 1930 O O . LYS B 1 120 ? 3.02 -14.016 -19.156 1 58.31 120 LYS B O 1
ATOM 1935 N N . ARG B 1 121 ? 2.779 -12.422 -17.844 1 57.12 121 ARG B N 1
ATOM 1936 C CA . ARG B 1 121 ? 1.485 -12.086 -18.438 1 57.12 121 ARG B CA 1
ATOM 1937 C C . ARG B 1 121 ? 1.631 -11.008 -19.5 1 57.12 121 ARG B C 1
ATOM 1939 O O . ARG B 1 121 ? 2.4 -10.062 -19.344 1 57.12 121 ARG B O 1
ATOM 1946 N N . THR B 1 122 ? 1.197 -11.344 -20.688 1 54.78 122 THR B N 1
ATOM 1947 C CA . THR B 1 122 ? 1.303 -10.633 -21.953 1 54.78 122 THR B CA 1
ATOM 1948 C C . THR B 1 122 ? 0.682 -9.242 -21.844 1 54.78 122 THR B C 1
ATOM 1950 O O . THR B 1 122 ? 0.001 -8.938 -20.859 1 54.78 122 THR B O 1
ATOM 1953 N N . VAL B 1 123 ? 0.77 -8.422 -22.953 1 53.75 123 VAL B N 1
ATOM 1954 C CA . VAL B 1 123 ? 0.522 -7.098 -23.5 1 53.75 123 VAL B CA 1
ATOM 1955 C C . VAL B 1 123 ? -0.916 -6.676 -23.203 1 53.75 123 VAL B C 1
ATOM 1957 O O . VAL B 1 123 ? -1.177 -5.508 -22.906 1 53.75 123 VAL B O 1
ATOM 1960 N N . ASP B 1 124 ? -1.765 -7.691 -23.047 1 57.12 124 ASP B N 1
ATOM 1961 C CA . ASP B 1 124 ? -3.166 -7.289 -23.016 1 57.12 124 ASP B CA 1
ATOM 1962 C C . ASP B 1 124 ? -3.523 -6.668 -21.672 1 57.12 124 ASP B C 1
ATOM 1964 O O . ASP B 1 124 ? -4.262 -5.68 -21.609 1 57.12 124 ASP B O 1
ATOM 1968 N N . GLY B 1 125 ? -2.955 -7.082 -20.672 1 58.12 125 GLY B N 1
ATOM 1969 C CA . GLY B 1 125 ? -3.232 -6.504 -19.359 1 58.12 125 GLY B CA 1
ATOM 1970 C C . GLY B 1 125 ? -2.689 -5.094 -19.219 1 58.12 125 GLY B C 1
ATOM 1971 O O . GLY B 1 125 ? -3.359 -4.223 -18.656 1 58.12 125 GLY B O 1
ATOM 1972 N N . TYR B 1 126 ? -1.716 -4.953 -19.922 1 61.03 126 TYR B N 1
ATOM 1973 C CA . TYR B 1 126 ? -1.082 -3.639 -19.891 1 61.03 126 TYR B CA 1
ATOM 1974 C C . TYR B 1 126 ? -1.912 -2.609 -20.641 1 61.03 126 TYR B C 1
ATOM 1976 O O . TYR B 1 126 ? -2.016 -1.454 -20.219 1 61.03 126 TYR B O 1
ATOM 1984 N N . ARG B 1 127 ? -2.488 -3.152 -21.625 1 61.53 127 ARG B N 1
ATOM 1985 C CA . ARG B 1 127 ? -3.342 -2.256 -22.406 1 61.53 127 ARG B CA 1
ATOM 1986 C C . ARG B 1 127 ? -4.559 -1.824 -21.594 1 61.53 127 ARG B C 1
ATOM 1988 O O . ARG B 1 127 ? -4.945 -0.654 -21.625 1 61.53 127 ARG B O 1
ATOM 1995 N N . LEU B 1 128 ? -5.027 -2.713 -20.984 1 59.34 128 LEU B N 1
ATOM 1996 C CA . LEU B 1 128 ? -6.18 -2.381 -20.156 1 59.34 128 LEU B CA 1
ATOM 1997 C C . LEU B 1 128 ? -5.777 -1.44 -19.016 1 59.34 128 LEU B C 1
ATOM 1999 O O . LEU B 1 128 ? -6.496 -0.488 -18.703 1 59.34 128 LEU B O 1
ATOM 2003 N N . MET B 1 129 ? -4.637 -1.67 -18.594 1 62 129 MET B N 1
ATOM 2004 C CA . MET B 1 129 ? -4.105 -0.828 -17.516 1 62 129 MET B CA 1
ATOM 2005 C C . MET B 1 129 ? -3.877 0.597 -18.016 1 62 129 MET B C 1
ATOM 2007 O O . MET B 1 129 ? -4.215 1.559 -17.312 1 62 129 MET B O 1
ATOM 2011 N N . ALA B 1 130 ? -3.326 0.568 -19.094 1 63.53 130 ALA B N 1
ATOM 2012 C CA . ALA B 1 130 ? -3.086 1.873 -19.719 1 63.53 130 ALA B CA 1
ATOM 2013 C C . ALA B 1 130 ? -4.395 2.633 -19.922 1 63.53 130 ALA B C 1
ATOM 2015 O O . ALA B 1 130 ? -4.473 3.832 -19.641 1 63.53 130 ALA B O 1
ATOM 2016 N N . LEU B 1 131 ? -5.398 1.929 -20.203 1 63.75 131 LEU B N 1
ATOM 2017 C CA . LEU B 1 131 ? -6.699 2.541 -20.453 1 63.75 131 LEU B CA 1
ATOM 2018 C C . LEU B 1 131 ? -7.301 3.074 -19.156 1 63.75 131 LEU B C 1
ATOM 2020 O O . LEU B 1 131 ? -7.828 4.188 -19.125 1 63.75 131 LEU B O 1
ATOM 2024 N N . VAL B 1 132 ? -7.172 2.398 -18.25 1 63.84 132 VAL B N 1
ATOM 2025 C CA . VAL B 1 132 ? -7.73 2.795 -16.969 1 63.84 132 VAL B CA 1
ATOM 2026 C C . VAL B 1 132 ? -6.988 4.02 -16.438 1 63.84 132 VAL B C 1
ATOM 2028 O O . VAL B 1 132 ? -7.605 4.957 -15.922 1 63.84 132 VAL B O 1
ATOM 2031 N N . LEU B 1 133 ? -5.691 3.988 -16.609 1 66.62 133 LEU B N 1
ATOM 2032 C CA . LEU B 1 133 ? -4.891 5.129 -16.172 1 66.62 133 LEU B CA 1
ATOM 2033 C C . LEU B 1 133 ? -5.27 6.387 -16.938 1 66.62 133 LEU B C 1
ATOM 2035 O O . LEU B 1 133 ? -5.344 7.473 -16.359 1 66.62 133 LEU B O 1
ATOM 2039 N N . ILE B 1 134 ? -5.551 6.129 -18.141 1 65.62 134 ILE B N 1
ATOM 2040 C CA . ILE B 1 134 ? -5.941 7.254 -18.984 1 65.62 134 ILE B CA 1
ATOM 2041 C C . ILE B 1 134 ? -7.289 7.797 -18.516 1 65.62 134 ILE B C 1
ATOM 2043 O O . ILE B 1 134 ? -7.465 9.016 -18.391 1 65.62 134 ILE B O 1
ATOM 2047 N N . ILE B 1 135 ? -8.172 7.004 -18.25 1 63.06 135 ILE B N 1
ATOM 2048 C CA . ILE B 1 135 ? -9.508 7.41 -17.812 1 63.06 135 ILE B CA 1
ATOM 2049 C C . ILE B 1 135 ? -9.414 8.141 -16.484 1 63.06 135 ILE B C 1
ATOM 2051 O O . ILE B 1 135 ? -10.047 9.188 -16.297 1 63.06 135 ILE B O 1
ATOM 2055 N N . ALA B 1 136 ? -8.695 7.66 -15.727 1 63.47 136 ALA B N 1
ATOM 2056 C CA . ALA B 1 136 ? -8.508 8.297 -14.422 1 63.47 136 ALA B CA 1
ATOM 2057 C C . ALA B 1 136 ? -7.875 9.672 -14.57 1 63.47 136 ALA B C 1
ATOM 2059 O O . ALA B 1 136 ? -8.281 10.625 -13.898 1 63.47 136 ALA B O 1
ATOM 2060 N N . ALA B 1 137 ? -6.844 9.672 -15.375 1 64.06 137 ALA B N 1
ATOM 2061 C CA . ALA B 1 137 ? -6.184 10.953 -15.633 1 64.06 137 ALA B CA 1
ATOM 2062 C C . ALA B 1 137 ? -7.168 11.977 -16.188 1 64.06 137 ALA B C 1
ATOM 2064 O O . ALA B 1 137 ? -7.176 13.133 -15.758 1 64.06 137 ALA B O 1
ATOM 2065 N N . LEU B 1 138 ? -7.953 11.555 -17.078 1 64.31 138 LEU B N 1
ATOM 2066 C CA . LEU B 1 138 ? -8.922 12.438 -17.719 1 64.31 138 LEU B CA 1
ATOM 2067 C C . LEU B 1 138 ? -9.961 12.922 -16.719 1 64.31 138 LEU B C 1
ATOM 2069 O O . LEU B 1 138 ? -10.391 14.078 -16.766 1 64.31 138 LEU B O 1
ATOM 2073 N N . TRP B 1 139 ? -10.297 12.172 -15.93 1 62.53 139 TRP B N 1
ATOM 2074 C CA . TRP B 1 139 ? -11.273 12.516 -14.906 1 62.53 139 TRP B CA 1
ATOM 2075 C C . TRP B 1 139 ? -10.711 13.562 -13.953 1 62.53 139 TRP B C 1
ATOM 2077 O O . TRP B 1 139 ? -11.43 14.477 -13.523 1 62.53 139 TRP B O 1
ATOM 2087 N N . LEU B 1 140 ? -9.477 13.453 -13.727 1 60.81 140 LEU B N 1
ATOM 2088 C CA . LEU B 1 140 ? -8.812 14.375 -12.812 1 60.81 140 LEU B CA 1
ATOM 2089 C C . LEU B 1 140 ? -8.656 15.758 -13.453 1 60.81 140 LEU B C 1
ATOM 2091 O O . LEU B 1 140 ? -8.664 16.766 -12.758 1 60.81 140 LEU B O 1
ATOM 2095 N N . MET B 1 141 ? -8.367 15.711 -14.617 1 60.81 141 MET B N 1
ATOM 2096 C CA . MET B 1 141 ? -8.148 16.953 -15.352 1 60.81 141 MET B CA 1
ATOM 2097 C C . MET B 1 141 ? -9.453 17.734 -15.492 1 60.81 141 MET B C 1
ATOM 2099 O O . MET B 1 141 ? -9.438 18.953 -15.695 1 60.81 141 MET B O 1
ATOM 2103 N N . HIS B 1 142 ? -10.539 17.078 -15.414 1 57.59 142 HIS B N 1
ATOM 2104 C CA . HIS B 1 142 ? -11.797 17.812 -15.562 1 57.59 142 HIS B CA 1
ATOM 2105 C C . HIS B 1 142 ? -12.453 18.047 -14.211 1 57.59 142 HIS B C 1
ATOM 2107 O O . HIS B 1 142 ? -13.047 19.109 -13.984 1 57.59 142 HIS B O 1
#

Organism: NCBI:txid1178482

InterPro domains:
  IPR006750 Putative inner membrane exporter, YdcZ [PF04657] (6-140)
  IPR006750 Putative inner membrane exporter, YdcZ [PTHR34821] (3-141)

pLDDT: mean 80.94, std 10.89, range [53.72, 94.81]